Protein AF-A7EI93-F1 (afdb_monomer_lite)

Organism: Sclerotinia sclerotiorum (strain ATCC 18683 / 1980 / Ss-1) (NCBI:txid665079)

Sequence (348 aa):
MGSSARKKKEKKKDFQKTKLRVGKTKAKADNFTDTSFKSKSIVVNQQSLTTSAPSNVVQFTHYLSLASSSKSDTQRKDALSFLTTQLSSQPVNEAIPLPTAVILPKLLPLILDGNASVRSQLLKFLRLLPPADIGDRVESALLYTRAGMTHLATEIRVDALAVLEWLLQVAGDDVVSCPGGWVKTLKSFMSMIGWTTSSATSKWSSASRVSFGISRASFEKSGKTLPRQLLVLSQFLKAGLVEPDTAAQPTTSDNHFPLFDVERHMIPSRANAYAHLNLFGSSRDEEGEMYIDREDRQRVFHKRFQADVVTGVEHAKREAGEAGRAAAVLTKVLRDGMNDYSGVDDTQ

Secondary structure (DSSP, 8-state):
--HHHHHHHHHTTTT-PPP--TTSPPPPPTT---------PPPPPPP---SSPPPHHHHHHHHHHHHHH-S-HHHHHHHHHHHHHHHHHS-TTSPPSS-HHHHHHHHGGGGG-S-HHHHHHHHHHHTTS-HHHHHTTHHHHHHHHHHHHT-SSHHHHHHHHHHHHHHHHHHHHHHHHSTTTTHHHHHHHHHHHT-----S-----S-GGGTT---HHHHHHHHHHHHHHHHHHHHHHHHHHS--TT-PPPP-----TTGGGHHHHSPPSSTTTTGGG-TTSPPPPTTTS---SHHHHHHHHHHHTHHHHHHHHHHHHHT-HHHHHHHHHHHHHHHHHHSS--------

Foldseek 3Di:
DPPVVVVVVVVVVVDDDDPDDPPDDDDDPPPDDDPDDDDDDDDDDDDPDDPDDDDPLVLLVVLLCQLQPPPDPVSVLVSLVVLLCVLVPDDPPDDRSDQPVVRCVRLLLCLQPPDLSNLVSSLSNVVSDQLQSCLLVLVVNVVSLLCQCLDLDPSSNLSSLVSLLVCLVSHLLSQCQAFLSQQSVLVSLCNNLVLDDDDDDDPDDPPSSPPRVCDPVNVVVSLVCLLVSLLSVLSNLLSQQADPPPPPPPPPPPDDPPRNPVVVVDDDPRPCPCVQVVPPHDDGDPSRHGDNDSLSSLQCCVVPPVVSLVVSLVVQLVVDDSSVVSSVSSVVSCCNRCVPDDHDPPPD

InterPro domains:
  IPR016024 Armadillo-type fold [SSF48371] (59-191)
  IPR024679 Pre-rRNA-processing protein Ipi1, N-terminal [PF12333] (134-237)

Radius of gyration: 33.71 Å; chains: 1; bounding box: 68×84×123 Å

Structure (mmCIF, N/CA/C/O backbone):
data_AF-A7EI93-F1
#
_entry.id   AF-A7EI93-F1
#
loop_
_atom_site.group_PDB
_atom_site.id
_atom_site.type_symbol
_atom_site.label_atom_id
_atom_site.label_alt_id
_atom_site.label_comp_id
_atom_site.label_asym_id
_atom_site.label_entity_id
_atom_site.label_seq_id
_atom_site.pdbx_PDB_ins_code
_atom_site.Cartn_x
_atom_site.Cartn_y
_atom_site.Cartn_z
_atom_site.occupancy
_atom_site.B_iso_or_equiv
_atom_site.auth_seq_id
_atom_site.auth_comp_id
_atom_site.auth_asym_id
_atom_site.auth_atom_id
_atom_site.pdbx_PDB_model_num
ATOM 1 N N . MET A 1 1 ? -9.232 54.450 85.065 1.00 45.25 1 MET A N 1
ATOM 2 C CA . MET A 1 1 ? -10.056 55.374 84.247 1.00 45.25 1 MET A CA 1
ATOM 3 C C . MET A 1 1 ? -9.709 55.180 82.765 1.00 45.25 1 MET A C 1
ATOM 5 O O . MET A 1 1 ? -8.667 55.658 82.351 1.00 45.25 1 MET A O 1
ATOM 9 N N . GLY A 1 2 ? -10.481 54.418 81.968 1.00 54.31 2 GLY A N 1
ATOM 10 C CA . GLY A 1 2 ? -10.116 54.201 80.547 1.00 54.31 2 GLY A CA 1
ATOM 11 C C . GLY A 1 2 ? -10.933 53.197 79.712 1.00 54.31 2 GLY A C 1
ATOM 12 O O . GLY A 1 2 ? -10.762 53.152 78.494 1.00 54.31 2 GLY A O 1
ATOM 13 N N . SER A 1 3 ? -11.847 52.413 80.298 1.00 60.59 3 SER A N 1
ATOM 14 C CA . SER A 1 3 ? -12.639 51.430 79.530 1.00 60.59 3 SER A CA 1
ATOM 15 C C . SER A 1 3 ? -13.783 52.057 78.713 1.00 60.59 3 SER A C 1
ATOM 17 O O . SER A 1 3 ? -14.152 51.531 77.662 1.00 60.59 3 SER A O 1
ATOM 19 N N . SER A 1 4 ? -14.294 53.227 79.115 1.00 67.56 4 SER A N 1
ATOM 20 C CA . SER A 1 4 ? -15.374 53.932 78.405 1.00 67.56 4 SER A CA 1
ATOM 21 C C . SER A 1 4 ? -14.922 54.544 77.070 1.00 67.56 4 SER A C 1
ATOM 23 O O . SER A 1 4 ? -15.693 54.576 76.109 1.00 67.56 4 SER A O 1
ATOM 25 N N . ALA A 1 5 ? -13.654 54.956 76.960 1.00 66.19 5 ALA A N 1
ATOM 26 C CA . ALA A 1 5 ? -13.101 55.528 75.732 1.00 66.19 5 ALA A CA 1
ATOM 27 C C . ALA A 1 5 ? -12.886 54.473 74.627 1.00 66.19 5 ALA A C 1
ATOM 29 O O . ALA A 1 5 ? -13.113 54.770 73.452 1.00 66.19 5 ALA A O 1
ATOM 30 N N . ARG A 1 6 ? -12.518 53.228 74.983 1.00 66.75 6 ARG A N 1
ATOM 31 C CA . ARG A 1 6 ? -12.373 52.116 74.019 1.00 66.75 6 ARG A CA 1
ATOM 32 C C . ARG A 1 6 ? -13.717 51.702 73.416 1.00 66.75 6 ARG A C 1
ATOM 34 O O . ARG A 1 6 ? -13.839 51.715 72.194 1.00 66.75 6 ARG A O 1
ATOM 41 N N . LYS A 1 7 ? -14.749 51.484 74.245 1.00 67.50 7 LYS A N 1
ATOM 42 C CA . LYS A 1 7 ? -16.110 51.153 73.769 1.00 67.50 7 LYS A CA 1
ATOM 43 C C . LYS A 1 7 ? -16.700 52.247 72.866 1.00 67.50 7 LYS A C 1
ATOM 45 O O . LYS A 1 7 ? -17.371 51.948 71.882 1.00 67.50 7 LYS A O 1
ATOM 50 N N . LYS A 1 8 ? -16.417 53.527 73.151 1.00 67.25 8 LYS A N 1
ATOM 51 C CA . LYS A 1 8 ? -16.855 54.659 72.309 1.00 67.25 8 LYS A CA 1
ATOM 52 C C . LYS A 1 8 ? -16.085 54.742 70.980 1.00 67.25 8 LYS A C 1
ATOM 54 O O . LYS A 1 8 ? -16.644 55.200 69.986 1.00 67.25 8 LYS A O 1
ATOM 59 N N . LYS A 1 9 ? -14.826 54.285 70.940 1.00 66.44 9 LYS A N 1
ATOM 60 C CA . LYS A 1 9 ? -13.998 54.219 69.721 1.00 66.44 9 LYS A CA 1
ATOM 61 C C . LYS A 1 9 ? -14.364 53.026 68.829 1.00 66.44 9 LYS A C 1
ATOM 63 O O . LYS A 1 9 ? -14.300 53.172 67.615 1.00 66.44 9 LYS A O 1
ATOM 68 N N . GLU A 1 10 ? -14.796 51.904 69.404 1.00 64.50 10 GLU A N 1
ATOM 69 C CA . GLU A 1 10 ? -15.341 50.757 68.655 1.00 64.50 10 GLU A CA 1
ATOM 70 C C . GLU A 1 10 ? -16.700 51.075 68.028 1.00 64.50 10 GLU A C 1
ATOM 72 O O . GLU A 1 10 ? -16.846 50.916 66.821 1.00 64.50 10 GLU A O 1
ATOM 77 N N . LYS A 1 11 ? -17.639 51.673 68.778 1.00 63.19 11 LYS A N 1
ATOM 78 C CA . LYS A 1 11 ? -18.921 52.139 68.207 1.00 63.19 11 LYS A CA 1
ATOM 79 C C . LYS A 1 11 ? -18.750 53.185 67.095 1.00 63.19 11 LYS A C 1
ATOM 81 O O . LYS A 1 11 ? -19.586 53.286 66.208 1.00 63.19 11 LYS A O 1
ATOM 86 N N . LYS A 1 12 ? -17.657 53.962 67.110 1.00 63.97 12 LYS A N 1
ATOM 87 C CA . LYS A 1 12 ? -17.316 54.915 66.035 1.00 63.97 12 LYS A CA 1
ATOM 88 C C . LYS A 1 12 ? -16.803 54.252 64.750 1.00 63.97 12 LYS A C 1
ATOM 90 O O . LYS A 1 12 ? -16.744 54.932 63.729 1.00 63.97 12 LYS A O 1
ATOM 95 N N . LYS A 1 13 ? -16.384 52.984 64.792 1.00 66.44 13 LYS A N 1
ATOM 96 C CA . LYS A 1 13 ? -15.930 52.244 63.603 1.00 66.44 13 LYS A CA 1
ATOM 97 C C . LYS A 1 13 ? -17.074 51.558 62.859 1.00 66.44 13 LYS A C 1
ATOM 99 O O . LYS A 1 13 ? -16.930 51.323 61.668 1.00 66.44 13 LYS A O 1
ATOM 104 N N . ASP A 1 14 ? -18.189 51.315 63.541 1.00 66.38 14 ASP A N 1
ATOM 105 C CA . ASP A 1 14 ? -19.341 50.565 63.024 1.00 66.38 14 ASP A CA 1
ATOM 106 C C . ASP A 1 14 ? -20.058 51.276 61.856 1.00 66.38 14 ASP A C 1
ATOM 108 O O . ASP A 1 14 ? -20.653 50.638 61.000 1.00 66.38 14 ASP A O 1
ATOM 112 N N . PHE A 1 15 ? -19.931 52.609 61.760 1.00 64.69 15 PHE A N 1
ATOM 113 C CA . PHE A 1 15 ? -20.529 53.424 60.690 1.00 64.69 15 PHE A CA 1
ATOM 114 C C . PHE A 1 15 ? -19.534 54.426 60.082 1.00 64.69 15 PHE A C 1
ATOM 116 O O . PHE A 1 15 ? -19.788 55.634 60.010 1.00 64.69 15 PHE A O 1
ATOM 123 N N . GLN A 1 16 ? -18.363 53.949 59.651 1.00 72.06 16 GLN A N 1
ATOM 124 C CA . GLN A 1 16 ? -17.425 54.787 58.897 1.00 72.06 16 GLN A CA 1
ATOM 125 C C . GLN A 1 16 ? -17.849 54.923 57.433 1.00 72.06 16 GLN A C 1
ATOM 127 O O . GLN A 1 16 ? -17.461 54.130 56.579 1.00 72.06 16 GLN A O 1
ATOM 132 N N . LYS A 1 17 ? -18.574 56.004 57.122 1.00 68.38 17 LYS A N 1
ATOM 133 C CA . LYS A 1 17 ? -18.766 56.442 55.733 1.00 68.38 17 LYS A CA 1
ATOM 134 C C . LYS A 1 17 ? -17.399 56.661 55.088 1.00 68.38 17 LYS A C 1
ATOM 136 O O . LYS A 1 17 ? -16.596 57.468 55.567 1.00 68.38 17 LYS A O 1
ATOM 141 N N . THR A 1 18 ? -17.123 55.941 54.005 1.00 68.69 18 THR A N 1
ATOM 142 C CA . THR A 1 18 ? -15.885 56.115 53.243 1.00 68.69 18 THR A CA 1
ATOM 143 C C . THR A 1 18 ? -15.815 57.562 52.749 1.00 68.69 18 THR A C 1
ATOM 145 O O . THR A 1 18 ? -16.806 58.090 52.244 1.00 68.69 18 THR A O 1
ATOM 148 N N . LYS A 1 19 ? -14.664 58.235 52.917 1.00 68.50 19 LYS A N 1
ATOM 149 C CA . LYS A 1 19 ? -14.488 59.625 52.458 1.00 68.50 19 LYS A CA 1
ATOM 150 C C . LYS A 1 19 ? -14.900 59.739 50.988 1.00 68.50 19 LYS A C 1
ATOM 152 O O . LYS A 1 19 ? -14.461 58.928 50.173 1.00 68.50 19 LYS A O 1
ATOM 157 N N . LEU A 1 20 ? -15.705 60.754 50.667 1.00 64.94 20 LEU A N 1
ATOM 158 C CA . LEU A 1 20 ? -16.118 61.067 49.302 1.00 64.94 20 LEU A CA 1
ATOM 159 C C . LEU A 1 20 ? -14.866 61.226 48.427 1.00 64.94 20 LEU A C 1
ATOM 161 O O . LEU A 1 20 ? -14.089 62.162 48.601 1.00 64.94 20 LEU A O 1
ATOM 165 N N . ARG A 1 21 ? -14.647 60.281 47.511 1.00 71.56 21 ARG A N 1
ATOM 166 C CA . ARG A 1 21 ? -13.586 60.358 46.505 1.00 71.56 21 ARG A CA 1
ATOM 167 C C . ARG A 1 21 ? -14.200 60.934 45.235 1.00 71.56 21 ARG A C 1
ATOM 169 O O . ARG A 1 21 ? -14.856 60.209 44.492 1.00 71.56 21 ARG A O 1
ATOM 176 N N . VAL A 1 22 ? -14.022 62.236 45.027 1.00 70.56 22 VAL A N 1
ATOM 177 C CA . VAL A 1 22 ? -14.479 62.931 43.815 1.00 70.56 22 VAL A CA 1
ATOM 178 C C . VAL A 1 22 ? -13.828 62.270 42.589 1.00 70.56 22 VAL A C 1
ATOM 180 O O . VAL A 1 22 ? -12.634 61.981 42.610 1.00 70.56 22 VAL A O 1
ATOM 183 N N . GLY A 1 23 ? -14.625 61.960 41.562 1.00 77.00 23 GLY A N 1
ATOM 184 C CA . GLY A 1 23 ? -14.176 61.310 40.320 1.00 77.00 23 GLY A CA 1
ATOM 185 C C . GLY A 1 23 ? -14.308 59.779 40.261 1.00 77.00 23 GLY A C 1
ATOM 186 O O . GLY A 1 23 ? -14.048 59.201 39.211 1.00 77.00 23 GLY A O 1
ATOM 187 N N . LYS A 1 24 ? -14.728 59.097 41.337 1.00 77.56 24 LYS A N 1
ATOM 188 C CA . LYS A 1 24 ? -15.046 57.652 41.308 1.00 77.56 24 LYS A CA 1
ATOM 189 C C . LYS A 1 24 ? -16.557 57.425 41.298 1.00 77.56 24 LYS A C 1
ATOM 191 O O . LYS A 1 24 ? -17.307 58.235 41.839 1.00 77.56 24 LYS A O 1
ATOM 196 N N . THR A 1 25 ? -17.001 56.314 40.704 1.00 78.81 25 THR A N 1
ATOM 197 C CA . THR A 1 25 ? -18.415 55.910 40.714 1.00 78.81 25 THR A CA 1
ATOM 198 C C . THR A 1 25 ? -18.946 55.897 42.143 1.00 78.81 25 THR A C 1
ATOM 200 O O . THR A 1 25 ? -18.296 55.355 43.042 1.00 78.81 25 THR A O 1
ATOM 203 N N . LYS A 1 26 ? -20.123 56.500 42.345 1.00 78.50 26 LYS A N 1
ATOM 204 C CA . LYS A 1 26 ? -20.809 56.541 43.640 1.00 78.50 26 LYS A CA 1
ATOM 205 C C . LYS A 1 26 ? -20.878 55.123 44.214 1.00 78.50 26 LYS A C 1
ATOM 207 O O . LYS A 1 26 ? -21.331 54.208 43.529 1.00 78.50 26 LYS A O 1
ATOM 212 N N . ALA A 1 27 ? -20.390 54.944 45.441 1.00 78.88 27 ALA A N 1
ATOM 213 C CA . ALA A 1 27 ? -20.432 53.647 46.103 1.00 78.88 27 ALA A CA 1
ATOM 214 C C . ALA A 1 27 ? -21.885 53.156 46.194 1.00 78.88 27 ALA A C 1
ATOM 216 O O . ALA A 1 27 ? -22.802 53.953 46.429 1.00 78.88 27 ALA A O 1
ATOM 217 N N . LYS A 1 28 ? -22.079 51.850 45.986 1.00 82.81 28 LYS A N 1
ATOM 218 C CA . LYS A 1 28 ? -23.354 51.175 46.253 1.00 82.81 28 LYS A CA 1
ATOM 219 C C . LYS A 1 28 ? -23.739 51.440 47.717 1.00 82.81 28 LYS A C 1
ATOM 221 O O . LYS A 1 28 ? -22.857 51.549 48.566 1.00 82.81 28 LYS A O 1
ATOM 226 N N . ALA A 1 29 ? -25.030 51.621 47.988 1.00 83.81 29 ALA A N 1
ATOM 227 C CA . ALA A 1 29 ? -25.509 51.880 49.345 1.00 83.81 29 ALA A CA 1
ATOM 228 C C . ALA A 1 29 ? -25.130 50.722 50.288 1.00 83.81 29 ALA A C 1
ATOM 230 O O . ALA A 1 29 ? -25.018 49.586 49.835 1.00 83.81 29 ALA A O 1
ATOM 231 N N . ASP A 1 30 ? -24.963 50.993 51.585 1.00 78.69 30 ASP A N 1
ATOM 232 C CA . ASP A 1 30 ? -24.521 49.981 52.566 1.00 78.69 30 ASP A CA 1
ATOM 233 C C . ASP A 1 30 ? -25.492 48.784 52.678 1.00 78.69 30 ASP A C 1
ATOM 235 O O . ASP A 1 30 ? -25.112 47.704 53.116 1.00 78.69 30 ASP A O 1
ATOM 239 N N . ASN A 1 31 ? -26.742 48.958 52.241 1.00 85.75 31 ASN A N 1
ATOM 240 C CA . ASN A 1 31 ? -27.783 47.932 52.165 1.00 85.75 31 ASN A CA 1
ATOM 241 C C . ASN A 1 31 ? -27.965 47.332 50.755 1.00 85.75 31 ASN A C 1
ATOM 243 O O . ASN A 1 31 ? -28.973 46.676 50.496 1.00 85.75 31 ASN A O 1
ATOM 247 N N . PHE A 1 32 ? -27.045 47.580 49.821 1.00 87.56 32 PHE A N 1
ATOM 248 C CA . PHE A 1 32 ? -27.143 47.057 48.462 1.00 87.56 32 PHE A CA 1
ATOM 249 C C . PHE A 1 32 ? -26.825 45.558 48.429 1.00 87.56 32 PHE A C 1
ATOM 251 O O . PHE A 1 32 ? -25.685 45.143 48.638 1.00 87.56 32 PHE A O 1
ATOM 258 N N . THR A 1 33 ? -27.826 44.745 48.103 1.00 89.25 33 THR A N 1
ATOM 259 C CA . THR A 1 33 ? -27.647 43.322 47.805 1.00 89.25 33 THR A CA 1
ATOM 260 C C . THR A 1 33 ? -27.248 43.152 46.342 1.00 89.25 33 THR A C 1
ATOM 262 O O . THR A 1 33 ? -28.011 43.495 45.441 1.00 89.25 33 THR A O 1
ATOM 265 N N . ASP A 1 34 ? -26.052 42.620 46.093 1.00 87.50 34 ASP A N 1
ATOM 266 C CA . ASP A 1 34 ? -25.616 42.284 44.740 1.00 87.50 34 ASP A CA 1
ATOM 267 C C . ASP A 1 34 ? -26.267 40.970 44.286 1.00 87.50 34 ASP A C 1
ATOM 269 O O . ASP A 1 34 ? -25.966 39.904 44.816 1.00 87.50 34 ASP A O 1
ATOM 273 N N . THR A 1 35 ? -27.183 41.055 43.320 1.00 91.88 35 THR A N 1
ATOM 274 C CA . THR A 1 35 ? -27.886 39.902 42.736 1.00 91.88 35 THR A CA 1
ATOM 275 C C . THR A 1 35 ? -27.127 39.261 41.574 1.00 91.88 35 THR A C 1
ATOM 277 O O . THR A 1 35 ? -27.649 38.358 40.919 1.00 91.88 35 THR A O 1
ATOM 280 N N . SER A 1 36 ? -25.894 39.697 41.296 1.00 89.38 36 SER A N 1
ATOM 281 C CA . SER A 1 36 ? -25.062 39.034 40.299 1.00 89.38 36 SER A CA 1
ATOM 282 C C . SER A 1 36 ? -24.548 37.696 40.837 1.00 89.38 36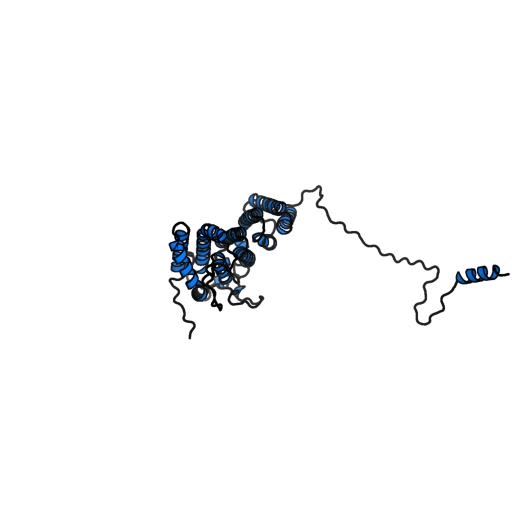 SER A C 1
ATOM 284 O O . SER A 1 36 ? -23.731 37.621 41.752 1.00 89.38 36 SER A O 1
ATOM 286 N N . PHE A 1 37 ? -25.021 36.609 40.234 1.00 93.56 37 PHE A N 1
ATOM 287 C CA . PHE A 1 37 ? -24.469 35.273 40.427 1.00 93.56 37 PHE A CA 1
ATOM 288 C C . PHE A 1 37 ? -23.899 34.762 39.103 1.00 93.56 37 PHE A C 1
ATOM 290 O O . PHE A 1 37 ? -24.334 35.152 38.019 1.00 93.56 37 PHE A O 1
ATOM 297 N N . LYS A 1 38 ? -22.896 33.886 39.180 1.00 89.62 38 LYS A N 1
ATOM 298 C CA . LYS A 1 38 ? -22.343 33.185 38.018 1.00 89.62 38 LYS A CA 1
ATOM 299 C C . LYS A 1 38 ? -22.655 31.706 38.173 1.00 89.62 38 LYS A C 1
ATOM 301 O O . LYS A 1 38 ? -22.230 31.098 39.149 1.00 89.62 38 LYS A O 1
ATOM 306 N N . SER A 1 39 ? -23.371 31.142 37.209 1.00 91.25 39 SER A N 1
ATOM 307 C CA . SER A 1 39 ? -23.626 29.704 37.120 1.00 91.25 39 SER A CA 1
ATOM 308 C C . SER A 1 39 ? -22.919 29.138 35.888 1.00 91.25 39 SER A C 1
ATOM 310 O O . SER A 1 39 ? -22.902 29.779 34.837 1.00 91.25 39 SER A O 1
ATOM 312 N N . LYS A 1 40 ? -22.298 27.962 36.023 1.00 90.81 40 LYS A N 1
ATOM 313 C CA . LYS A 1 40 ? -21.679 27.208 34.924 1.00 90.81 40 LYS A CA 1
ATOM 314 C C . LYS A 1 40 ? -22.262 25.798 34.912 1.00 90.81 40 LYS A C 1
ATOM 316 O O . LYS A 1 40 ? -22.401 25.191 35.969 1.00 90.81 40 LYS A O 1
ATOM 321 N N . SER A 1 41 ? -22.576 25.291 33.723 1.00 91.88 41 SER A N 1
ATOM 322 C CA . SER A 1 41 ? -23.052 23.917 33.545 1.00 91.88 41 SER A CA 1
ATOM 323 C C . SER A 1 41 ? -21.898 22.919 33.668 1.00 91.88 41 SER A C 1
ATOM 325 O O . SER A 1 41 ? -20.798 23.182 33.177 1.00 91.88 41 SER A O 1
ATOM 327 N N . ILE A 1 42 ? -22.152 21.776 34.307 1.00 90.38 42 ILE A N 1
ATOM 328 C CA . ILE A 1 42 ? -21.231 20.637 34.336 1.00 90.38 42 ILE A CA 1
ATOM 329 C C . ILE A 1 42 ? -21.576 19.750 33.142 1.00 90.38 42 ILE A C 1
ATOM 331 O O . ILE A 1 42 ? -22.667 19.188 33.078 1.00 90.38 42 ILE A O 1
ATOM 335 N N . VAL A 1 43 ? -20.644 19.610 32.203 1.00 89.88 43 VAL A N 1
ATOM 336 C CA . VAL A 1 43 ? -20.767 18.643 31.108 1.00 89.88 43 VAL A CA 1
ATOM 337 C C . VAL A 1 43 ? -20.042 17.370 31.528 1.00 89.88 43 VAL A C 1
ATOM 339 O O . VAL A 1 43 ? -18.839 17.395 31.779 1.00 89.88 43 VAL A O 1
ATOM 342 N N . VAL A 1 44 ? -20.784 16.270 31.636 1.00 87.50 44 VAL A N 1
ATOM 343 C CA . VAL A 1 44 ? -20.241 14.939 31.943 1.00 87.50 44 VAL A CA 1
ATOM 344 C C . VAL A 1 44 ? -20.013 14.182 30.637 1.00 87.50 44 VAL A C 1
ATOM 346 O O . VAL A 1 44 ? -20.802 14.302 29.699 1.00 87.50 44 VAL A O 1
ATOM 349 N N . ASN A 1 45 ? -18.939 13.393 30.571 1.00 83.88 45 ASN A N 1
ATOM 350 C CA . ASN A 1 45 ? -18.648 12.561 29.406 1.00 83.88 45 ASN A CA 1
ATOM 351 C C . ASN A 1 45 ? -19.774 11.547 29.173 1.00 83.88 45 ASN A C 1
ATOM 353 O O . ASN A 1 45 ? -20.165 10.822 30.089 1.00 83.88 45 ASN A O 1
ATOM 357 N N . GLN A 1 46 ? -20.265 11.478 27.936 1.00 79.19 46 GLN A N 1
ATOM 358 C CA . GLN A 1 46 ? -21.265 10.492 27.545 1.00 79.19 46 GLN A CA 1
ATOM 359 C C . GLN A 1 46 ? -20.635 9.097 27.565 1.00 79.19 46 GLN A C 1
ATOM 361 O O . GLN A 1 46 ? -19.673 8.827 26.847 1.00 7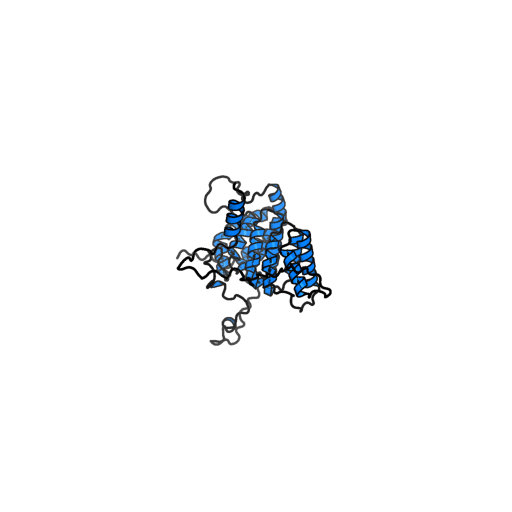9.19 46 GLN A O 1
ATOM 366 N N . GLN A 1 47 ? -21.177 8.215 28.399 1.00 78.44 47 GLN A N 1
ATOM 367 C CA . GLN A 1 47 ? -20.902 6.785 28.324 1.00 78.44 47 GLN A CA 1
ATOM 368 C C . GLN A 1 47 ? -21.919 6.167 27.364 1.00 78.44 47 GLN A C 1
ATOM 370 O O . GLN A 1 47 ? -23.103 6.497 27.424 1.00 78.44 47 GLN A O 1
ATOM 375 N N . SER A 1 48 ? -21.467 5.284 26.476 1.00 72.00 48 SER A N 1
ATOM 376 C CA . SER A 1 48 ? -22.290 4.570 25.490 1.00 72.00 48 SER A CA 1
ATOM 377 C C . SER A 1 48 ? -23.142 3.470 26.140 1.00 72.00 48 SER A C 1
ATOM 379 O O . SER A 1 48 ? -23.079 2.301 25.770 1.00 72.00 48 SER A O 1
ATOM 381 N N . LEU A 1 49 ? -23.930 3.851 27.145 1.00 76.44 49 LEU A N 1
ATOM 382 C CA . LEU A 1 49 ? -24.871 3.000 27.859 1.00 76.44 49 LEU A CA 1
ATOM 383 C C . LEU A 1 49 ? -26.284 3.389 27.415 1.00 76.44 49 LEU A C 1
ATOM 385 O O . LEU A 1 49 ? -26.929 4.239 28.025 1.00 76.44 49 LEU A O 1
ATOM 389 N N . THR A 1 50 ? -26.748 2.800 26.314 1.00 76.25 50 THR A N 1
ATOM 390 C CA . THR A 1 50 ? -28.117 2.973 25.807 1.00 76.25 50 THR A CA 1
ATOM 391 C C . THR A 1 50 ? -28.839 1.632 25.781 1.00 76.25 50 THR A C 1
ATOM 393 O O . THR A 1 50 ? -28.232 0.599 25.511 1.00 76.25 50 THR A O 1
ATOM 396 N N . THR A 1 51 ? -30.145 1.634 26.056 1.00 77.69 51 THR A N 1
ATOM 397 C CA . THR A 1 51 ? -30.993 0.436 25.910 1.00 77.69 51 THR A CA 1
ATOM 398 C C . THR A 1 51 ? -31.283 0.109 24.445 1.00 77.69 51 THR A C 1
ATOM 400 O O . THR A 1 51 ? -31.569 -1.038 24.114 1.00 77.69 51 THR A O 1
ATOM 403 N N . SER A 1 52 ? -31.195 1.103 23.558 1.00 79.75 52 SER A N 1
ATOM 404 C CA . SER A 1 52 ? -31.261 0.922 22.113 1.00 79.75 52 SER A CA 1
ATOM 405 C C . SER A 1 52 ? -29.907 0.487 21.554 1.00 79.75 52 SER A C 1
ATOM 407 O O . SER A 1 52 ? -28.861 1.030 21.924 1.00 79.75 52 SER A O 1
ATOM 409 N N . ALA A 1 53 ? -29.936 -0.483 20.636 1.00 80.38 53 ALA A N 1
ATOM 410 C CA . ALA A 1 53 ? -28.743 -0.921 19.927 1.00 80.38 53 ALA A CA 1
ATOM 411 C C . ALA A 1 53 ? -28.179 0.238 19.077 1.00 80.38 53 ALA A C 1
ATOM 413 O O . ALA A 1 53 ? -28.942 0.890 18.355 1.00 80.38 53 ALA A O 1
ATOM 414 N N . PRO A 1 54 ? -26.864 0.515 19.140 1.00 83.81 54 PRO A N 1
ATOM 415 C CA . PRO A 1 54 ? -26.254 1.548 18.314 1.00 83.81 54 PRO A CA 1
ATOM 416 C C . PRO A 1 54 ? -26.350 1.173 16.833 1.00 83.81 54 PRO A C 1
ATOM 418 O O . PRO A 1 54 ? -26.216 0.000 16.480 1.00 83.81 54 PRO A O 1
ATOM 421 N N . SER A 1 55 ? -26.553 2.165 15.963 1.00 87.44 55 SER A N 1
ATOM 422 C CA . SER A 1 55 ? -26.611 1.933 14.516 1.00 87.44 55 SER A CA 1
ATOM 423 C C . SER A 1 55 ? -25.287 1.376 13.983 1.00 87.44 55 SER A C 1
ATOM 425 O O . SER A 1 55 ? -24.222 1.646 14.547 1.00 87.44 55 SER A O 1
ATOM 427 N N . ASN A 1 56 ? -25.337 0.649 12.862 1.00 87.19 56 ASN A N 1
ATOM 428 C CA . ASN A 1 56 ? -24.144 0.068 12.232 1.00 87.19 56 ASN A CA 1
ATOM 429 C C . ASN A 1 56 ? -23.058 1.124 11.974 1.00 87.19 56 ASN A C 1
ATOM 431 O O . ASN A 1 56 ? -21.891 0.888 12.268 1.00 87.19 56 ASN A O 1
ATOM 435 N N . VAL A 1 57 ? -23.438 2.323 11.520 1.00 90.06 57 VAL A N 1
ATOM 436 C CA . VAL A 1 57 ? -22.503 3.438 11.281 1.00 90.06 57 VAL A CA 1
ATOM 437 C C . VAL A 1 57 ? -21.833 3.909 12.576 1.00 90.06 57 VAL A C 1
ATOM 439 O O . VAL A 1 57 ? -20.623 4.147 12.598 1.00 90.06 57 VAL A O 1
ATOM 442 N N . VAL A 1 58 ? -22.586 4.019 13.677 1.00 90.69 58 VAL A N 1
ATOM 443 C CA . VAL A 1 58 ? -22.037 4.425 14.983 1.00 90.69 58 VAL A CA 1
ATOM 444 C C . VAL A 1 58 ? -21.090 3.355 15.523 1.00 90.69 58 VAL A C 1
ATOM 446 O O . VAL A 1 58 ? -19.991 3.685 15.971 1.00 90.69 58 VAL A O 1
ATOM 449 N N . GLN A 1 59 ? -21.465 2.076 15.421 1.00 92.06 59 GLN A N 1
ATOM 450 C CA . GLN A 1 59 ? -20.595 0.965 15.813 1.00 92.06 59 GLN A CA 1
ATOM 451 C C . GLN A 1 59 ? -19.311 0.942 14.978 1.00 92.06 59 GLN A C 1
ATOM 453 O O . GLN A 1 59 ? -18.214 0.889 15.533 1.00 92.06 59 GLN A O 1
ATOM 458 N N . PHE A 1 60 ? -19.430 1.054 13.654 1.00 94.62 60 PHE A N 1
ATOM 459 C CA . PHE A 1 60 ? -18.289 1.071 12.744 1.00 94.62 60 PHE A CA 1
ATOM 460 C C . PHE A 1 60 ? -17.346 2.240 13.057 1.00 94.62 60 PHE A C 1
ATOM 462 O O . PHE A 1 60 ? -16.137 2.053 13.171 1.00 94.62 60 PHE A O 1
ATOM 469 N N . THR A 1 61 ? -17.893 3.435 13.297 1.00 95.31 61 THR A N 1
ATOM 470 C CA . THR A 1 61 ? -17.112 4.623 13.680 1.00 95.31 61 THR A CA 1
ATOM 471 C C . THR A 1 61 ? -16.373 4.420 15.004 1.00 95.31 61 THR A C 1
ATOM 473 O O . THR A 1 61 ? -15.200 4.783 15.124 1.00 95.31 61 THR A O 1
ATOM 476 N N . HIS A 1 62 ? -17.032 3.814 15.994 1.00 94.75 62 HIS A N 1
ATOM 477 C CA . HIS A 1 62 ? -16.428 3.501 17.286 1.00 94.75 62 HIS A CA 1
ATOM 478 C C . HIS A 1 62 ? -15.261 2.511 17.145 1.00 94.75 62 HIS A C 1
ATOM 480 O O . HIS A 1 62 ? -14.162 2.782 17.632 1.00 94.75 62 HIS A O 1
ATOM 486 N N . TYR A 1 63 ? -15.454 1.404 16.425 1.00 96.62 63 TYR A N 1
ATOM 487 C CA . TYR A 1 63 ? -14.391 0.418 16.214 1.00 96.62 63 TYR A CA 1
ATOM 488 C C . TYR A 1 63 ? -13.260 0.938 15.320 1.00 96.62 63 TYR A C 1
ATOM 490 O O . TYR A 1 63 ? -12.101 0.626 15.577 1.00 96.62 63 TYR A O 1
ATOM 498 N N . LEU A 1 64 ? -13.544 1.809 14.347 1.00 97.44 64 LEU A N 1
ATOM 499 C CA . LEU A 1 64 ? -12.514 2.524 13.584 1.00 97.44 64 LEU A CA 1
ATOM 500 C C . LEU A 1 64 ? -11.642 3.405 14.495 1.00 97.44 64 LEU A C 1
ATOM 502 O O . LEU A 1 64 ? -10.420 3.475 14.331 1.00 97.44 64 LEU A O 1
ATOM 506 N N . SER A 1 65 ? -12.256 4.056 15.486 1.00 97.00 65 SER A N 1
ATOM 507 C CA . SER A 1 65 ? -11.527 4.813 16.507 1.00 97.00 65 SER A CA 1
ATOM 508 C C . SER A 1 65 ? -10.656 3.898 17.370 1.00 97.00 65 SER A C 1
ATOM 510 O O . SER A 1 65 ? -9.471 4.175 17.552 1.00 97.00 65 SER A O 1
ATOM 512 N N . LEU A 1 66 ? -11.196 2.770 17.847 1.00 97.25 66 LEU A N 1
ATOM 513 C CA . LEU A 1 66 ? -10.431 1.801 18.641 1.00 97.25 66 LEU A CA 1
ATOM 514 C C . LEU A 1 66 ? -9.246 1.217 17.866 1.00 97.25 66 LEU A C 1
ATOM 516 O O . LEU A 1 66 ? -8.147 1.143 18.414 1.00 97.25 66 LEU A O 1
ATOM 520 N N . ALA A 1 67 ? -9.449 0.860 16.597 1.00 98.06 67 ALA A N 1
ATOM 521 C CA . ALA A 1 67 ? -8.402 0.332 15.729 1.00 98.06 67 ALA A CA 1
ATOM 522 C C . ALA A 1 67 ? -7.234 1.315 15.563 1.00 98.06 67 ALA A C 1
ATOM 524 O O . ALA A 1 67 ? -6.082 0.902 15.613 1.00 98.06 67 ALA A O 1
ATOM 525 N N . SER A 1 68 ? -7.523 2.610 15.404 1.00 97.06 68 SER A N 1
ATOM 526 C CA . SER A 1 68 ? -6.505 3.632 15.117 1.00 97.06 68 SER A CA 1
ATOM 527 C C . SER A 1 68 ? -5.863 4.269 16.352 1.00 97.06 68 SER A C 1
ATOM 529 O O . SER A 1 68 ? -4.731 4.737 16.269 1.00 97.06 68 SER A O 1
ATOM 531 N N . SER A 1 69 ? -6.557 4.308 17.493 1.00 96.19 69 SER A N 1
ATOM 532 C CA . SER A 1 69 ? -6.122 5.095 18.661 1.00 96.19 69 SER A CA 1
ATOM 533 C C . SER A 1 69 ? -5.862 4.286 19.932 1.00 96.19 69 SER A C 1
ATOM 535 O O . SER A 1 69 ? -5.274 4.819 20.879 1.00 96.19 69 SER A O 1
ATOM 537 N N . SER A 1 70 ? -6.272 3.012 19.996 1.00 96.50 70 SER A N 1
ATOM 538 C CA . SER A 1 70 ? -6.054 2.222 21.209 1.00 96.50 70 SER A CA 1
ATOM 539 C C . SER A 1 70 ? -4.572 1.917 21.439 1.00 96.50 70 SER A C 1
ATOM 541 O O . SER A 1 70 ? -3.845 1.456 20.557 1.00 96.50 70 SER A O 1
ATOM 543 N N . LYS A 1 71 ? -4.136 2.088 22.689 1.00 95.94 71 LYS A N 1
ATOM 544 C CA . LYS A 1 71 ? -2.796 1.697 23.148 1.00 95.94 71 LYS A CA 1
ATOM 545 C C . LYS A 1 71 ? -2.621 0.179 23.255 1.00 95.94 71 LYS A C 1
ATOM 547 O O . LYS A 1 71 ? -1.492 -0.292 23.272 1.00 95.94 71 LYS A O 1
ATOM 552 N N . SER A 1 72 ? -3.711 -0.585 23.350 1.00 97.44 72 SER A N 1
ATOM 553 C CA . SER A 1 72 ? -3.659 -2.043 23.471 1.00 97.44 72 SER A CA 1
ATOM 554 C C . SER A 1 72 ? -3.644 -2.696 22.093 1.00 97.44 72 SER A C 1
ATOM 556 O O . SER A 1 72 ? -4.601 -2.561 21.330 1.00 97.44 72 SER A O 1
ATOM 558 N N . ASP A 1 73 ? -2.591 -3.459 21.801 1.00 97.62 73 ASP A N 1
ATOM 559 C CA . ASP A 1 73 ? -2.474 -4.217 20.551 1.00 97.62 73 ASP A CA 1
ATOM 560 C C . ASP A 1 73 ? -3.653 -5.178 20.354 1.00 97.62 73 ASP A C 1
ATOM 562 O O . ASP A 1 73 ? -4.191 -5.295 19.254 1.00 97.62 73 ASP A O 1
ATOM 566 N N . THR A 1 74 ? -4.093 -5.829 21.437 1.00 97.56 74 THR A N 1
ATOM 567 C CA . THR A 1 74 ? -5.252 -6.729 21.432 1.00 97.56 74 THR A CA 1
ATOM 568 C C . THR A 1 74 ? -6.516 -5.984 21.022 1.00 97.56 74 THR A C 1
ATOM 570 O O . THR A 1 74 ? -7.216 -6.439 20.124 1.00 97.56 74 THR A O 1
ATOM 573 N N . GLN A 1 75 ? -6.767 -4.800 21.594 1.00 97.94 75 GLN A N 1
ATOM 574 C CA . GLN A 1 75 ? -7.928 -3.989 21.217 1.00 97.94 75 GLN A CA 1
ATOM 575 C C . GLN A 1 75 ? -7.851 -3.503 19.769 1.00 97.94 75 GLN A C 1
ATOM 577 O O . GLN A 1 75 ? -8.868 -3.541 19.081 1.00 97.94 75 GLN A O 1
ATOM 582 N N . ARG A 1 76 ? -6.673 -3.085 19.280 1.00 98.38 76 ARG A N 1
ATOM 583 C CA . ARG A 1 76 ? -6.516 -2.695 17.867 1.00 98.38 76 ARG A CA 1
ATOM 584 C C . ARG A 1 76 ? -6.819 -3.868 16.935 1.00 98.38 76 ARG A C 1
ATOM 586 O O . ARG A 1 76 ? -7.585 -3.718 15.984 1.00 98.38 76 ARG A O 1
ATOM 593 N N . LYS A 1 77 ? -6.276 -5.052 17.238 1.00 98.25 77 LYS A N 1
ATOM 594 C CA . LYS A 1 77 ? -6.494 -6.284 16.465 1.00 98.25 77 LYS A CA 1
ATOM 595 C C . LYS A 1 77 ? -7.962 -6.716 16.480 1.00 98.25 77 LYS A C 1
ATOM 597 O O . LYS A 1 77 ? -8.513 -7.016 15.425 1.00 98.25 77 LYS A O 1
ATOM 602 N N . ASP A 1 78 ? -8.598 -6.740 17.649 1.00 98.19 78 ASP A N 1
ATOM 603 C CA . ASP A 1 78 ? -10.001 -7.148 17.789 1.00 98.19 78 ASP A CA 1
ATOM 604 C C . ASP A 1 78 ? -10.939 -6.140 17.113 1.00 98.19 78 ASP A C 1
ATOM 606 O O . ASP A 1 78 ? -11.889 -6.539 16.441 1.00 98.19 78 ASP A O 1
ATOM 610 N N . ALA A 1 79 ? -10.629 -4.842 17.190 1.00 98.19 79 ALA A N 1
ATOM 611 C CA . ALA A 1 79 ? -11.370 -3.815 16.471 1.00 98.19 79 ALA A CA 1
ATOM 612 C C . ALA A 1 79 ? -11.257 -3.982 14.949 1.00 98.19 79 ALA A C 1
ATOM 614 O O . ALA A 1 79 ? -12.276 -3.982 14.262 1.00 98.19 79 ALA A O 1
ATOM 615 N N . LEU A 1 80 ? -10.051 -4.203 14.415 1.00 98.38 80 LEU A N 1
ATOM 616 C CA . LEU A 1 80 ? -9.872 -4.516 12.992 1.00 98.38 80 LEU A CA 1
ATOM 617 C C . LEU A 1 80 ? -10.591 -5.810 12.597 1.00 98.38 80 LEU A C 1
ATOM 619 O O . LEU A 1 80 ? -11.164 -5.881 11.511 1.00 98.38 80 LEU A O 1
ATOM 623 N N . SER A 1 81 ? -10.593 -6.823 13.465 1.00 97.88 81 SER A N 1
ATOM 624 C CA . SER A 1 81 ? -11.328 -8.067 13.231 1.00 97.88 81 SER A CA 1
ATOM 625 C C . SER A 1 81 ? -12.828 -7.816 13.130 1.00 97.88 81 SER A C 1
ATOM 627 O O . SER A 1 81 ? -13.450 -8.301 12.190 1.00 97.88 81 SER A O 1
ATOM 629 N N . PHE A 1 82 ? -13.399 -7.028 14.044 1.00 97.19 82 PHE A N 1
ATOM 630 C CA . PHE A 1 82 ? -14.805 -6.637 13.984 1.00 97.19 82 PHE A CA 1
ATOM 631 C C . PHE A 1 82 ? -15.123 -5.909 12.674 1.00 97.19 82 PHE A C 1
ATOM 633 O O . PHE A 1 82 ? -16.054 -6.298 11.975 1.00 97.19 82 PHE A O 1
ATOM 640 N N . LEU A 1 83 ? -14.319 -4.906 12.304 1.00 97.00 83 LEU A N 1
ATOM 641 C CA . LEU A 1 83 ? -14.504 -4.152 11.059 1.00 97.00 83 LEU A CA 1
ATOM 642 C C . LEU A 1 83 ? -14.418 -5.055 9.820 1.00 97.00 83 LEU A C 1
ATOM 644 O O . LEU A 1 83 ? -15.214 -4.912 8.898 1.00 97.00 83 LEU A O 1
ATOM 648 N N . THR A 1 84 ? -13.484 -6.011 9.820 1.00 96.69 84 THR A N 1
ATOM 649 C CA . THR A 1 84 ? -13.339 -6.998 8.740 1.00 96.69 84 THR A CA 1
ATOM 650 C C . THR A 1 84 ? -14.602 -7.847 8.619 1.00 96.69 84 THR A C 1
ATOM 652 O O . THR A 1 84 ? -15.146 -7.962 7.528 1.00 96.69 84 THR A O 1
ATOM 655 N N . THR A 1 85 ? -15.103 -8.391 9.733 1.00 95.56 85 THR A N 1
ATOM 656 C CA . THR A 1 85 ? -16.319 -9.217 9.753 1.00 95.56 85 THR A CA 1
ATOM 657 C C . THR A 1 85 ? -17.553 -8.433 9.321 1.00 95.56 85 THR A C 1
ATOM 659 O O . THR A 1 85 ? -18.395 -8.967 8.603 1.00 95.56 85 THR A O 1
ATOM 662 N N . GLN A 1 86 ? -17.674 -7.171 9.739 1.00 93.19 86 GLN A N 1
ATOM 663 C CA . GLN A 1 86 ? -18.790 -6.317 9.332 1.00 93.19 86 GLN A CA 1
ATOM 664 C C . GLN A 1 86 ? -18.810 -6.129 7.813 1.00 93.19 86 GLN A C 1
ATOM 666 O O . GLN A 1 86 ? -19.849 -6.342 7.206 1.00 93.19 86 GLN A O 1
ATOM 671 N N . LEU A 1 87 ? -17.668 -5.830 7.184 1.00 92.75 87 LEU A N 1
ATOM 672 C CA . LEU A 1 87 ? -17.624 -5.668 5.726 1.00 92.75 87 LEU A CA 1
ATOM 673 C C . LEU A 1 87 ? -17.770 -6.992 4.980 1.00 92.75 87 LEU A C 1
ATOM 675 O O . LEU A 1 87 ? -18.457 -7.047 3.969 1.00 92.75 87 LEU A O 1
ATOM 679 N N . SER A 1 88 ? -17.167 -8.077 5.470 1.00 92.69 88 SER A N 1
ATOM 680 C CA . SER A 1 88 ? -17.243 -9.36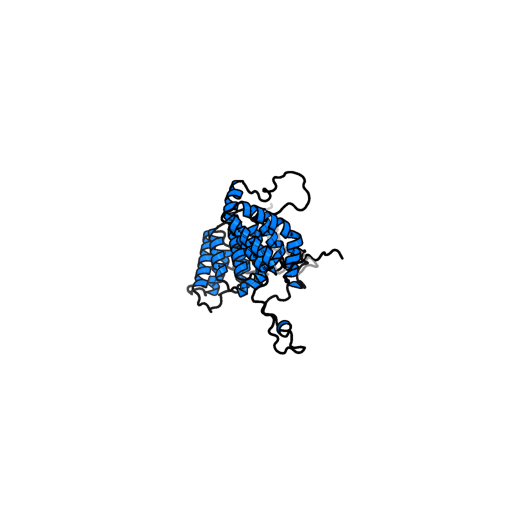6 4.775 1.00 92.69 88 SER A CA 1
ATOM 681 C C . SER A 1 88 ? -18.610 -10.043 4.887 1.00 92.69 88 SER A C 1
ATOM 683 O O . SER A 1 88 ? -18.869 -10.987 4.147 1.00 92.69 88 SER A O 1
ATOM 685 N N . SER A 1 89 ? -19.454 -9.626 5.836 1.00 90.81 89 SER A N 1
ATOM 686 C CA . SER A 1 89 ? -20.820 -10.146 5.988 1.00 90.81 89 SER A CA 1
ATOM 687 C C . SER A 1 89 ? -21.883 -9.285 5.304 1.00 90.81 89 SER A C 1
ATOM 689 O O . SER A 1 89 ? -23.029 -9.724 5.203 1.00 90.81 89 SER A O 1
ATOM 691 N N . GLN A 1 90 ? -21.525 -8.093 4.817 1.00 85.38 90 GLN A N 1
ATOM 692 C CA . GLN A 1 90 ? -22.447 -7.244 4.071 1.00 85.38 90 GLN A CA 1
ATOM 693 C C . GLN A 1 90 ? -22.739 -7.823 2.673 1.00 85.38 90 GLN A C 1
ATOM 695 O O . GLN A 1 90 ? -21.857 -8.423 2.051 1.00 85.38 90 GLN A O 1
ATOM 700 N N . PRO A 1 91 ? -23.967 -7.650 2.148 1.00 84.06 91 PRO A N 1
ATOM 701 C CA . PRO A 1 91 ? -24.270 -7.911 0.747 1.00 84.06 91 PRO A CA 1
ATOM 702 C C . PRO A 1 91 ? -23.289 -7.164 -0.161 1.00 84.06 91 PRO A C 1
ATOM 704 O O . PRO A 1 91 ? -22.984 -6.001 0.080 1.00 84.06 91 PRO A O 1
ATOM 707 N N . VAL A 1 92 ? -22.844 -7.807 -1.244 1.00 76.69 92 VAL A N 1
ATOM 708 C CA . VAL A 1 92 ? -21.785 -7.297 -2.145 1.00 76.69 92 VAL A CA 1
ATOM 709 C C . VAL A 1 92 ? -22.072 -5.889 -2.693 1.00 76.69 92 VAL A C 1
ATOM 711 O O . VAL A 1 92 ? -21.149 -5.137 -2.981 1.00 76.69 92 VAL A O 1
ATOM 714 N N . ASN A 1 93 ? -23.350 -5.527 -2.812 1.00 76.44 93 ASN A N 1
ATOM 715 C CA . ASN A 1 93 ? -23.793 -4.247 -3.362 1.00 76.44 93 ASN A CA 1
ATOM 716 C C . ASN A 1 93 ? -24.166 -3.213 -2.286 1.00 76.44 93 ASN A C 1
ATOM 718 O O . ASN A 1 93 ? -24.654 -2.135 -2.627 1.00 76.44 93 ASN A O 1
ATOM 722 N N . GLU A 1 94 ? -24.013 -3.533 -0.999 1.00 82.94 94 GLU A N 1
ATOM 723 C CA . GLU A 1 94 ? -24.278 -2.573 0.069 1.00 82.94 94 GLU A CA 1
ATOM 724 C C . GLU A 1 94 ? -23.093 -1.614 0.219 1.00 82.94 94 GLU A C 1
ATOM 726 O O . GLU A 1 94 ? -21.927 -2.010 0.189 1.00 82.94 94 GLU A O 1
ATOM 731 N N . ALA A 1 95 ? -23.395 -0.325 0.360 1.00 84.19 95 ALA A N 1
ATOM 732 C CA . ALA A 1 95 ? -22.369 0.684 0.549 1.00 84.19 95 ALA A CA 1
ATOM 733 C C . ALA A 1 95 ? -21.678 0.508 1.909 1.00 84.19 95 ALA A C 1
ATOM 735 O O . ALA A 1 95 ? -22.318 0.255 2.933 1.00 84.19 95 ALA A O 1
ATOM 736 N N . ILE A 1 96 ? -20.362 0.720 1.927 1.00 89.50 96 ILE A N 1
ATOM 737 C CA . ILE A 1 96 ? -19.571 0.705 3.159 1.00 89.50 96 ILE A CA 1
ATOM 738 C C . ILE A 1 96 ? -20.124 1.762 4.133 1.00 89.50 96 ILE A C 1
ATOM 740 O O . ILE A 1 96 ? -20.386 2.892 3.712 1.00 89.50 96 ILE A O 1
ATOM 744 N N . PRO A 1 97 ? -20.247 1.457 5.445 1.00 90.50 97 PRO A N 1
ATOM 745 C CA . PRO A 1 97 ? -20.833 2.378 6.425 1.00 90.50 97 PRO A CA 1
ATOM 746 C C . PRO A 1 97 ? -20.153 3.750 6.519 1.00 90.50 97 PRO A C 1
ATOM 748 O O . PRO A 1 97 ? -20.767 4.711 6.980 1.00 90.50 97 PRO A O 1
ATOM 751 N N . LEU A 1 98 ? -18.879 3.837 6.130 1.00 92.38 98 LEU A N 1
ATOM 752 C CA . LEU A 1 98 ? -18.111 5.073 6.047 1.00 92.38 98 LEU A CA 1
ATOM 753 C C . LEU A 1 98 ? -17.349 5.127 4.716 1.00 92.38 98 LEU A C 1
ATOM 755 O O . LEU A 1 98 ? -16.813 4.105 4.291 1.00 92.38 98 LEU A O 1
ATOM 759 N N . PRO A 1 99 ? -17.201 6.310 4.097 1.00 91.56 99 PRO A N 1
ATOM 760 C CA . PRO A 1 99 ? -16.384 6.450 2.899 1.00 91.56 99 PRO A CA 1
ATOM 761 C C . PRO A 1 99 ? -14.930 6.045 3.151 1.00 91.56 99 PRO A C 1
ATOM 763 O O . PRO A 1 99 ? -14.340 6.404 4.178 1.00 91.56 99 PRO A O 1
ATOM 766 N N . THR A 1 100 ? -14.306 5.413 2.159 1.00 92.69 100 THR A N 1
ATOM 767 C CA . THR A 1 100 ? -12.879 5.048 2.164 1.00 92.69 100 THR A CA 1
ATOM 768 C C . THR A 1 100 ? -11.972 6.249 2.484 1.00 92.69 100 THR A C 1
ATOM 770 O O . THR A 1 100 ? -10.956 6.114 3.168 1.00 92.69 100 THR A O 1
ATOM 773 N N . ALA A 1 101 ? -12.408 7.456 2.106 1.00 91.50 101 ALA A N 1
ATOM 774 C CA . ALA A 1 101 ? -11.777 8.734 2.435 1.00 91.50 101 ALA A CA 1
ATOM 775 C C . ALA A 1 101 ? -11.594 9.018 3.926 1.00 91.50 101 ALA A C 1
ATOM 777 O O . ALA A 1 101 ? -10.639 9.684 4.311 1.00 91.50 101 ALA A O 1
ATOM 778 N N . VAL A 1 102 ? -12.512 8.532 4.757 1.00 94.19 102 VAL A N 1
ATOM 779 C CA . VAL A 1 102 ? -12.477 8.719 6.211 1.00 94.19 102 VAL A CA 1
ATOM 780 C C . VAL A 1 102 ? -11.727 7.568 6.882 1.00 94.19 102 VAL A C 1
ATOM 782 O O . VAL A 1 102 ? -11.076 7.759 7.910 1.00 94.19 102 VAL A O 1
ATOM 785 N N . ILE A 1 103 ? -11.807 6.373 6.295 1.00 96.12 103 ILE A N 1
ATOM 786 C CA . ILE A 1 103 ? -11.220 5.145 6.833 1.00 96.12 103 ILE A CA 1
ATOM 787 C C . ILE A 1 103 ? -9.697 5.140 6.661 1.00 96.12 103 ILE A C 1
ATOM 789 O O . ILE A 1 103 ? -8.970 4.960 7.642 1.00 96.12 103 ILE A O 1
ATOM 793 N N . LEU A 1 104 ? -9.203 5.347 5.434 1.00 95.94 104 LEU A N 1
ATOM 794 C CA . LEU A 1 104 ? -7.784 5.167 5.113 1.00 95.94 104 LEU A CA 1
ATOM 795 C C . LEU A 1 104 ? -6.848 6.053 5.947 1.00 95.94 104 LEU A C 1
ATOM 797 O O . LEU A 1 104 ? -5.919 5.498 6.535 1.00 95.94 104 LEU A O 1
ATOM 801 N N . PRO A 1 105 ? -7.079 7.372 6.113 1.00 95.44 105 PRO A N 1
ATOM 802 C CA . PRO A 1 105 ? -6.168 8.214 6.892 1.00 95.44 105 PRO A CA 1
ATOM 803 C C . PRO A 1 105 ? -5.980 7.747 8.342 1.00 95.44 105 PRO A C 1
ATOM 805 O O . PRO A 1 105 ? -4.933 7.985 8.936 1.00 95.44 105 PRO A O 1
ATOM 808 N N . LYS A 1 106 ? -6.978 7.059 8.914 1.00 97.00 106 LYS A N 1
ATOM 809 C CA . LYS A 1 106 ? -6.907 6.520 10.278 1.00 97.00 106 LYS A CA 1
ATOM 810 C C . LYS A 1 106 ? -6.175 5.185 10.360 1.00 97.00 106 LYS A C 1
ATOM 812 O O . LYS A 1 106 ? -5.552 4.906 11.380 1.00 97.00 106 LYS A O 1
ATOM 817 N N . LEU A 1 107 ? -6.282 4.349 9.329 1.00 97.81 107 LEU A N 1
ATOM 818 C CA . LEU A 1 107 ? -5.792 2.969 9.368 1.00 97.81 107 LEU A CA 1
ATOM 819 C C . LEU A 1 107 ? -4.440 2.771 8.681 1.00 97.81 107 LEU A C 1
ATOM 821 O O . LEU A 1 107 ? -3.690 1.892 9.093 1.00 97.81 107 LEU A O 1
ATOM 825 N N . LEU A 1 108 ? -4.085 3.587 7.687 1.00 97.69 108 LEU A N 1
ATOM 826 C CA . LEU A 1 108 ? -2.794 3.491 6.996 1.00 97.69 108 LEU A CA 1
ATOM 827 C C . LEU A 1 108 ? -1.565 3.602 7.924 1.00 97.69 108 LEU A C 1
ATOM 829 O O . LEU A 1 108 ? -0.612 2.853 7.701 1.00 97.69 108 LEU A O 1
ATOM 833 N N . PRO A 1 109 ? -1.560 4.418 9.002 1.00 97.94 109 PRO A N 1
ATOM 834 C CA . PRO A 1 109 ? -0.459 4.408 9.968 1.00 97.94 109 PRO A CA 1
ATOM 835 C C . PRO A 1 109 ? -0.186 3.034 10.597 1.00 97.94 109 PRO A C 1
ATOM 837 O O . PRO A 1 109 ? 0.951 2.747 10.967 1.00 97.94 109 PRO A O 1
ATOM 840 N N . LEU A 1 110 ? -1.197 2.159 10.680 1.00 98.25 110 LEU A N 1
ATOM 841 C CA . LEU A 1 110 ? -1.067 0.818 11.258 1.00 98.25 110 LEU A CA 1
ATOM 842 C C . LEU A 1 110 ? -0.249 -0.142 10.375 1.00 98.25 110 LEU A C 1
ATOM 844 O O . LEU A 1 110 ? 0.079 -1.238 10.819 1.00 98.25 110 LEU A O 1
ATOM 848 N N . ILE A 1 111 ? 0.146 0.254 9.158 1.00 98.25 111 ILE A N 1
ATOM 849 C CA . ILE A 1 111 ? 1.165 -0.474 8.376 1.00 98.25 111 ILE A CA 1
ATOM 850 C C . ILE A 1 111 ? 2.485 -0.549 9.165 1.00 98.25 111 ILE A C 1
ATOM 852 O O . ILE A 1 111 ? 3.216 -1.533 9.068 1.00 98.25 111 ILE A O 1
ATOM 856 N N . LEU A 1 112 ? 2.762 0.468 9.987 1.00 98.00 112 LEU A N 1
ATOM 857 C CA . LEU A 1 112 ? 3.947 0.568 10.841 1.00 98.00 112 LEU A CA 1
ATOM 858 C C . LEU A 1 112 ? 3.707 0.038 12.264 1.00 98.00 112 LEU A C 1
ATOM 860 O O . LEU A 1 112 ? 4.540 0.253 13.142 1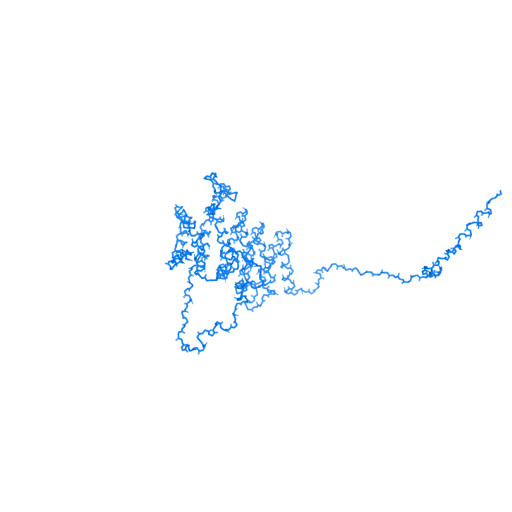.00 98.00 112 LEU A O 1
ATOM 864 N N . ASP A 1 113 ? 2.570 -0.615 12.521 1.00 98.19 113 ASP A N 1
ATOM 865 C CA . ASP A 1 113 ? 2.228 -1.103 13.858 1.00 98.19 113 ASP A CA 1
ATOM 866 C C . ASP A 1 113 ? 3.265 -2.118 14.357 1.00 98.19 113 ASP A C 1
ATOM 868 O O . ASP A 1 113 ? 3.715 -2.982 13.603 1.00 98.19 113 ASP A O 1
ATOM 872 N N . GLY A 1 114 ? 3.637 -2.049 15.637 1.00 96.50 114 GLY A N 1
ATOM 873 C CA . GLY A 1 114 ? 4.608 -2.973 16.228 1.00 96.50 114 GLY A CA 1
ATOM 874 C C . GLY A 1 114 ? 4.125 -4.428 16.248 1.00 96.50 114 GLY A C 1
ATOM 875 O O . GLY A 1 114 ? 4.935 -5.353 16.174 1.00 96.50 114 GLY A O 1
ATOM 876 N N . ASN A 1 115 ? 2.811 -4.654 16.283 1.00 97.56 115 ASN A N 1
ATOM 877 C CA . ASN A 1 115 ? 2.230 -5.981 16.411 1.00 97.56 115 ASN A CA 1
ATOM 878 C C . ASN A 1 115 ? 1.895 -6.607 15.045 1.00 97.56 115 ASN A C 1
ATOM 880 O O . ASN A 1 115 ? 1.056 -6.112 14.290 1.00 97.56 115 ASN A O 1
ATOM 884 N N . ALA A 1 116 ? 2.489 -7.768 14.750 1.00 97.62 116 ALA A N 1
ATOM 885 C CA . ALA A 1 116 ? 2.282 -8.479 13.484 1.00 97.62 116 ALA A CA 1
ATOM 886 C C . ALA A 1 116 ? 0.820 -8.897 13.237 1.00 97.62 116 ALA A C 1
ATOM 888 O O . ALA A 1 116 ? 0.364 -8.913 12.091 1.00 97.62 116 ALA A O 1
ATOM 889 N N . SER A 1 117 ? 0.060 -9.201 14.296 1.00 97.88 117 SER A N 1
ATOM 890 C CA . SER A 1 117 ? -1.355 -9.573 14.162 1.00 97.88 117 SER A CA 1
ATOM 891 C C . SER A 1 117 ? -2.212 -8.378 13.748 1.00 97.88 117 SER A C 1
ATOM 893 O O . SER A 1 117 ? -3.137 -8.544 12.956 1.00 97.88 117 SER A O 1
ATOM 895 N N . VAL A 1 118 ? -1.883 -7.175 14.235 1.00 98.50 118 VAL A N 1
ATOM 896 C CA . VAL A 1 118 ? -2.554 -5.928 13.833 1.00 98.50 118 VAL A CA 1
ATOM 897 C C . VAL A 1 118 ? -2.280 -5.650 12.357 1.00 98.50 118 VAL A C 1
ATOM 899 O O . VAL A 1 118 ? -3.230 -5.488 11.595 1.00 98.50 118 VAL A O 1
ATOM 902 N N . ARG A 1 119 ? -1.011 -5.701 11.922 1.00 98.38 119 ARG A N 1
ATOM 903 C CA . ARG A 1 119 ? -0.636 -5.504 10.507 1.00 98.38 119 ARG A CA 1
ATOM 904 C C . ARG A 1 119 ? -1.298 -6.525 9.576 1.00 98.38 119 ARG A C 1
ATOM 906 O O . ARG A 1 119 ? -1.837 -6.166 8.531 1.00 98.38 119 ARG A O 1
ATOM 913 N N . SER A 1 120 ? -1.328 -7.795 9.981 1.00 97.94 120 SER A N 1
ATOM 914 C CA . SER A 1 120 ? -1.977 -8.863 9.211 1.00 97.94 120 SER A CA 1
ATOM 915 C C . SER A 1 120 ? -3.487 -8.650 9.084 1.00 97.94 120 SER A C 1
ATOM 917 O O . SER A 1 120 ? -4.054 -8.848 8.009 1.00 97.94 120 SER A O 1
ATOM 919 N N . GLN A 1 121 ? -4.155 -8.245 10.170 1.00 98.00 121 GLN A N 1
ATOM 920 C CA . GLN A 1 121 ? -5.593 -7.981 10.150 1.00 98.00 121 GLN A CA 1
ATOM 921 C C . GLN A 1 121 ? -5.929 -6.702 9.374 1.00 98.00 121 GLN A C 1
ATOM 923 O O . GLN A 1 121 ? -6.933 -6.676 8.665 1.00 98.00 121 GLN A O 1
ATOM 928 N N . LEU A 1 122 ? -5.069 -5.682 9.440 1.00 98.50 122 LEU A N 1
ATOM 929 C CA . LEU A 1 122 ? -5.182 -4.477 8.622 1.00 98.50 122 LEU A CA 1
ATOM 930 C C . LEU A 1 122 ? -5.178 -4.830 7.135 1.00 98.50 122 LEU A C 1
ATOM 932 O O . LEU A 1 122 ? -6.075 -4.407 6.418 1.00 98.50 122 LEU A O 1
ATOM 936 N N . LEU A 1 123 ? -4.217 -5.635 6.670 1.00 98.00 123 LEU A N 1
ATOM 937 C CA . LEU A 1 123 ? -4.150 -6.010 5.256 1.00 98.00 123 LEU A CA 1
ATOM 938 C C . LEU A 1 123 ? -5.392 -6.795 4.803 1.00 98.00 123 LEU A C 1
ATOM 940 O O . LEU A 1 123 ? -5.870 -6.595 3.688 1.00 98.00 123 LEU A O 1
ATOM 944 N N . LYS A 1 124 ? -5.955 -7.656 5.663 1.00 97.81 124 LYS A N 1
ATOM 945 C CA . LYS A 1 124 ? -7.236 -8.326 5.375 1.00 97.81 124 LYS A CA 1
ATOM 946 C C . LYS A 1 124 ? -8.374 -7.323 5.223 1.00 97.81 124 LYS A C 1
ATOM 948 O O . LYS A 1 124 ? -9.142 -7.441 4.279 1.00 97.81 124 LYS A O 1
ATOM 953 N N . PHE A 1 125 ? -8.459 -6.347 6.124 1.00 97.38 125 PHE A N 1
ATOM 954 C CA . PHE A 1 125 ? -9.463 -5.292 6.051 1.00 97.38 125 PHE A CA 1
ATOM 955 C C . PHE A 1 125 ? -9.305 -4.444 4.779 1.00 97.38 125 PHE A C 1
ATOM 957 O O . PHE A 1 125 ? -10.281 -4.230 4.070 1.00 97.38 125 PHE A O 1
ATOM 964 N N . LEU A 1 126 ? -8.082 -4.011 4.449 1.00 96.81 126 LEU A N 1
ATOM 965 C CA . LEU A 1 126 ? -7.806 -3.200 3.257 1.00 96.81 126 LEU A CA 1
ATOM 966 C C . LEU A 1 126 ? -8.236 -3.904 1.963 1.00 96.81 126 LEU A C 1
ATOM 968 O O . LEU A 1 126 ? -8.774 -3.261 1.069 1.00 96.81 126 LEU A O 1
ATOM 972 N N . ARG A 1 127 ? -8.078 -5.231 1.888 1.00 95.88 127 ARG A N 1
ATOM 973 C CA . ARG A 1 127 ? -8.522 -6.047 0.745 1.00 95.88 127 ARG A CA 1
ATOM 974 C C . ARG A 1 127 ? -10.038 -6.112 0.554 1.00 95.88 127 ARG A C 1
ATOM 976 O O . ARG A 1 127 ? -10.467 -6.548 -0.507 1.00 95.88 127 ARG A O 1
ATOM 983 N N . LEU A 1 128 ? -10.830 -5.718 1.550 1.00 94.00 128 LEU A N 1
ATOM 984 C CA . LEU A 1 128 ? -12.290 -5.645 1.438 1.00 94.00 128 LEU A CA 1
ATOM 985 C C . LEU A 1 128 ? -12.777 -4.294 0.899 1.00 94.00 128 LEU A C 1
ATOM 987 O O . LEU A 1 128 ? -13.963 -4.152 0.616 1.00 94.00 128 LEU A O 1
ATOM 991 N N . LEU A 1 129 ? -11.897 -3.296 0.782 1.00 93.19 129 LEU A N 1
ATOM 992 C CA . LEU A 1 129 ? -12.270 -1.984 0.263 1.00 93.19 129 LEU A CA 1
ATOM 993 C C . LEU A 1 129 ? -12.381 -2.014 -1.278 1.00 93.19 129 LEU A C 1
ATOM 995 O O . LEU A 1 129 ? -11.595 -2.712 -1.923 1.00 93.19 129 LEU A O 1
ATOM 999 N N . PRO A 1 130 ? -13.313 -1.248 -1.883 1.00 90.38 130 PRO A N 1
ATOM 1000 C CA . PRO A 1 130 ? -13.482 -1.171 -3.328 1.00 90.38 130 PRO A CA 1
ATOM 1001 C C . PRO A 1 130 ? -12.185 -0.725 -4.017 1.00 90.38 130 PRO A C 1
ATOM 1003 O O . PRO A 1 130 ? -11.655 0.326 -3.655 1.00 90.38 130 PRO A O 1
ATOM 1006 N N . PRO A 1 131 ? -11.687 -1.457 -5.033 1.00 89.88 131 PRO A N 1
ATOM 1007 C CA . PRO A 1 131 ? -10.447 -1.107 -5.732 1.00 89.88 131 PRO A CA 1
ATOM 1008 C C . PRO A 1 131 ? -10.428 0.324 -6.285 1.00 89.88 131 PRO A C 1
ATOM 1010 O O . PRO A 1 131 ? -9.430 1.024 -6.134 1.00 89.88 131 PRO A O 1
ATOM 1013 N N . ALA A 1 132 ? -11.553 0.785 -6.845 1.00 86.19 132 ALA A N 1
ATOM 1014 C CA . ALA A 1 132 ? -11.684 2.132 -7.403 1.00 86.19 132 ALA A CA 1
ATOM 1015 C C . ALA A 1 132 ? -11.410 3.236 -6.362 1.00 86.19 132 ALA A C 1
ATOM 1017 O O . ALA A 1 132 ? -10.739 4.219 -6.661 1.00 86.19 132 ALA A O 1
ATOM 1018 N N . ASP A 1 133 ? -11.842 3.042 -5.112 1.00 89.19 133 ASP A N 1
ATOM 1019 C CA . ASP A 1 133 ? -11.642 4.019 -4.036 1.00 89.19 133 ASP A CA 1
ATOM 1020 C C . ASP A 1 133 ? -10.181 4.106 -3.560 1.00 89.19 133 ASP A C 1
ATOM 1022 O O . ASP A 1 133 ? -9.790 5.101 -2.927 1.00 89.19 133 ASP A O 1
ATOM 1026 N N . ILE A 1 134 ? -9.399 3.044 -3.799 1.00 92.81 134 ILE A N 1
ATOM 1027 C CA . ILE A 1 134 ? -7.989 2.944 -3.410 1.00 92.81 134 ILE A CA 1
ATOM 1028 C C . ILE A 1 134 ? -7.106 3.746 -4.362 1.00 92.81 134 ILE A C 1
ATOM 1030 O O . ILE A 1 134 ? -6.213 4.442 -3.873 1.00 92.81 134 ILE A O 1
ATOM 1034 N N . GLY A 1 135 ? -7.372 3.698 -5.674 1.00 89.56 135 GLY A N 1
ATOM 1035 C CA . GLY A 1 135 ? -6.603 4.429 -6.693 1.00 89.56 135 GLY A CA 1
ATOM 1036 C C . GLY A 1 135 ? -6.494 5.922 -6.376 1.00 89.56 135 GLY A C 1
ATOM 1037 O O . GLY A 1 135 ? -5.395 6.463 -6.257 1.00 89.56 135 GLY A O 1
ATOM 1038 N N . ASP A 1 136 ? -7.620 6.551 -6.027 1.00 86.19 136 ASP A N 1
ATOM 1039 C CA . ASP A 1 136 ? -7.687 7.967 -5.633 1.00 86.19 136 ASP A CA 1
ATOM 1040 C C . ASP A 1 136 ? -6.844 8.331 -4.392 1.00 86.19 136 ASP A C 1
ATOM 1042 O O . ASP A 1 136 ? -6.633 9.509 -4.093 1.00 86.19 136 ASP A O 1
ATOM 1046 N N . ARG A 1 137 ? -6.410 7.340 -3.603 1.00 90.69 137 ARG A N 1
ATOM 1047 C CA . ARG A 1 137 ? -5.743 7.525 -2.297 1.00 90.69 137 ARG A CA 1
ATOM 1048 C C . ARG A 1 137 ? -4.415 6.791 -2.185 1.00 90.69 137 ARG A C 1
ATOM 1050 O O . ARG A 1 137 ? -3.830 6.738 -1.096 1.00 90.69 137 ARG A O 1
ATOM 1057 N N . VAL A 1 138 ? -3.912 6.285 -3.306 1.00 94.31 138 VAL A N 1
ATOM 1058 C CA . VAL A 1 138 ? -2.641 5.568 -3.394 1.00 94.31 138 VAL A CA 1
ATOM 1059 C C . VAL A 1 138 ? -1.485 6.385 -2.820 1.00 94.31 138 VAL A C 1
ATOM 1061 O O . VAL A 1 138 ? -0.658 5.821 -2.113 1.00 94.31 138 VAL A O 1
ATOM 1064 N N . GLU A 1 139 ? -1.450 7.707 -3.021 1.00 93.38 139 GLU A N 1
ATOM 1065 C CA . GLU A 1 139 ? -0.369 8.564 -2.506 1.00 93.38 139 GLU A CA 1
ATOM 1066 C C . GLU A 1 139 ? -0.235 8.457 -0.976 1.00 93.38 139 GLU A C 1
ATOM 1068 O O . GLU A 1 139 ? 0.860 8.255 -0.439 1.00 93.38 139 GLU A O 1
ATOM 1073 N N . SER A 1 140 ? -1.368 8.517 -0.268 1.00 93.75 140 SER A N 1
ATOM 1074 C CA . SER A 1 140 ? -1.404 8.375 1.191 1.00 93.75 140 SER A CA 1
ATOM 1075 C C . SER A 1 140 ? -1.000 6.967 1.621 1.00 93.75 140 SER A C 1
ATOM 1077 O O . SER A 1 140 ? -0.264 6.805 2.594 1.00 93.75 140 SER A O 1
ATOM 1079 N N . ALA A 1 141 ? -1.441 5.937 0.894 1.00 96.56 141 ALA A N 1
ATOM 1080 C CA . ALA A 1 141 ? -1.066 4.558 1.191 1.00 96.56 141 ALA A CA 1
ATOM 1081 C C . ALA A 1 141 ? 0.434 4.312 0.965 1.00 96.56 141 ALA A C 1
ATOM 1083 O O . ALA A 1 141 ? 1.100 3.696 1.804 1.00 96.56 141 ALA A O 1
ATOM 1084 N N . LEU A 1 142 ? 0.995 4.852 -0.119 1.00 97.06 142 LEU A N 1
ATOM 1085 C CA . LEU A 1 142 ? 2.411 4.749 -0.451 1.00 97.06 142 LEU A CA 1
ATOM 1086 C C . LEU A 1 142 ? 3.301 5.489 0.538 1.00 97.06 142 LEU A C 1
ATOM 1088 O O . LEU A 1 142 ? 4.417 5.035 0.766 1.00 97.06 142 LEU A O 1
ATOM 1092 N N . LEU A 1 143 ? 2.847 6.587 1.149 1.00 96.50 143 LEU A N 1
ATOM 1093 C CA . LEU A 1 143 ? 3.608 7.267 2.202 1.00 96.50 143 LEU A CA 1
ATOM 1094 C C . LEU A 1 143 ? 3.976 6.301 3.340 1.00 96.50 143 LEU A C 1
ATOM 1096 O O . LEU A 1 143 ? 5.155 6.138 3.662 1.00 96.50 143 LEU A O 1
ATOM 1100 N N . TYR A 1 144 ? 2.979 5.623 3.911 1.00 98.00 144 TYR A N 1
ATOM 1101 C CA . TYR A 1 144 ? 3.189 4.674 5.008 1.00 98.00 144 TYR A CA 1
ATOM 1102 C C . TYR A 1 144 ? 3.825 3.368 4.534 1.00 98.00 144 TYR A C 1
ATOM 1104 O O . TYR A 1 144 ? 4.671 2.807 5.229 1.00 98.00 144 TYR A O 1
ATOM 1112 N N . THR A 1 145 ? 3.480 2.910 3.330 1.00 98.25 145 THR A N 1
ATOM 1113 C CA . THR A 1 145 ? 4.069 1.702 2.739 1.00 98.25 145 THR A CA 1
ATOM 1114 C C . THR A 1 145 ? 5.571 1.873 2.525 1.00 98.25 145 THR A C 1
ATOM 1116 O O . THR A 1 145 ? 6.348 1.039 2.983 1.00 98.25 145 THR A O 1
ATOM 1119 N N . ARG A 1 146 ? 6.012 2.991 1.930 1.00 97.12 146 ARG A N 1
ATOM 1120 C CA . ARG A 1 146 ? 7.439 3.304 1.737 1.00 97.12 146 ARG A CA 1
ATOM 1121 C C . ARG A 1 146 ? 8.181 3.434 3.064 1.00 97.12 146 ARG A C 1
ATOM 1123 O O . ARG A 1 146 ? 9.270 2.883 3.195 1.00 97.12 146 ARG A O 1
ATOM 1130 N N . ALA A 1 147 ? 7.582 4.094 4.058 1.00 96.75 147 ALA A N 1
ATOM 1131 C CA . ALA A 1 147 ? 8.158 4.167 5.401 1.00 96.75 147 ALA A CA 1
ATOM 1132 C C . ALA A 1 147 ? 8.332 2.770 6.028 1.00 96.75 147 ALA A C 1
ATOM 1134 O O . ALA A 1 147 ? 9.356 2.491 6.652 1.00 96.75 147 ALA A O 1
ATOM 1135 N N . GLY A 1 148 ? 7.362 1.875 5.816 1.00 97.06 148 GLY A N 1
ATOM 1136 C CA . GLY A 1 148 ? 7.412 0.492 6.285 1.00 97.06 148 GLY A CA 1
ATOM 1137 C C . GLY A 1 148 ? 8.477 -0.323 5.562 1.00 97.06 148 GLY A C 1
ATOM 1138 O O . GLY A 1 148 ? 9.223 -1.066 6.193 1.00 97.06 148 GLY A O 1
ATOM 1139 N N . MET A 1 149 ? 8.619 -0.122 4.252 1.00 94.94 149 MET A N 1
ATOM 1140 C CA . MET A 1 149 ? 9.636 -0.767 3.423 1.00 94.94 149 MET A CA 1
ATOM 1141 C C . MET A 1 149 ? 11.067 -0.448 3.866 1.00 94.94 149 MET A C 1
ATOM 1143 O O . MET A 1 149 ? 11.946 -1.300 3.749 1.00 94.94 149 MET A O 1
ATOM 1147 N N . THR A 1 150 ? 11.299 0.746 4.409 1.00 94.06 150 THR A N 1
ATOM 1148 C CA . THR A 1 150 ? 12.605 1.187 4.927 1.00 94.06 150 THR A CA 1
ATOM 1149 C C . THR A 1 150 ? 12.694 1.120 6.455 1.00 94.06 150 THR A C 1
ATOM 1151 O O . THR A 1 150 ? 13.570 1.736 7.059 1.00 94.06 150 THR A O 1
ATOM 1154 N N . HIS A 1 151 ? 11.781 0.399 7.111 1.00 94.56 151 HIS A N 1
ATOM 1155 C CA . HIS A 1 151 ? 11.726 0.315 8.568 1.00 94.56 151 HIS A CA 1
ATOM 1156 C C . HIS A 1 151 ? 12.868 -0.540 9.151 1.00 94.56 151 HIS A C 1
ATOM 1158 O O . HIS A 1 151 ? 13.307 -1.522 8.547 1.00 94.56 151 HIS A O 1
ATOM 1164 N N . LEU A 1 152 ? 13.329 -0.220 10.368 1.00 91.69 152 LEU A N 1
ATOM 1165 C CA . LEU A 1 152 ? 14.424 -0.947 11.031 1.00 91.69 152 LEU A CA 1
ATOM 1166 C C . LEU A 1 152 ? 14.065 -2.419 11.318 1.00 91.69 152 LEU A C 1
ATOM 1168 O O . LEU A 1 152 ? 14.876 -3.320 11.097 1.00 91.69 152 LEU A O 1
ATOM 1172 N N . ALA A 1 153 ? 12.834 -2.674 11.767 1.00 92.31 153 ALA A N 1
ATOM 1173 C CA . ALA A 1 153 ? 12.328 -4.024 12.024 1.00 92.31 153 ALA A CA 1
ATOM 1174 C C . ALA A 1 153 ? 12.018 -4.779 10.720 1.00 92.31 153 ALA A C 1
ATOM 1176 O O . ALA A 1 153 ? 11.213 -4.322 9.905 1.00 92.31 153 ALA A O 1
ATOM 1177 N N . THR A 1 154 ? 12.628 -5.954 10.546 1.00 91.50 154 THR A N 1
ATOM 1178 C CA . THR A 1 154 ? 12.509 -6.766 9.324 1.00 91.50 154 THR A CA 1
ATOM 1179 C C . THR A 1 154 ? 11.084 -7.256 9.081 1.00 91.50 154 THR A C 1
ATOM 1181 O O . THR A 1 154 ? 10.629 -7.222 7.942 1.00 91.50 154 THR A O 1
ATOM 1184 N N . GLU A 1 155 ? 10.352 -7.663 10.119 1.00 93.44 155 GLU A N 1
ATOM 1185 C CA . GLU A 1 155 ? 8.951 -8.074 9.972 1.00 93.44 155 GLU A CA 1
ATOM 1186 C C . GLU A 1 155 ? 8.045 -6.949 9.447 1.00 93.44 155 GLU A C 1
ATOM 1188 O O . GLU A 1 155 ? 7.186 -7.209 8.609 1.00 93.44 155 GLU A O 1
ATOM 1193 N N . ILE A 1 156 ? 8.277 -5.694 9.852 1.00 96.56 156 ILE A N 1
ATOM 1194 C CA . ILE A 1 156 ? 7.516 -4.546 9.333 1.00 96.56 156 ILE A CA 1
ATOM 1195 C C . ILE A 1 156 ? 7.849 -4.314 7.856 1.00 96.56 156 ILE A C 1
ATOM 1197 O O . ILE A 1 156 ? 6.937 -4.090 7.065 1.00 96.56 156 ILE A O 1
ATOM 1201 N N . ARG A 1 157 ? 9.122 -4.452 7.452 1.00 95.44 157 ARG A N 1
ATOM 1202 C CA . ARG A 1 157 ? 9.513 -4.359 6.032 1.00 95.44 157 ARG A CA 1
ATOM 1203 C C . ARG A 1 157 ? 8.789 -5.386 5.163 1.00 95.44 157 ARG A C 1
ATOM 1205 O O . ARG A 1 157 ? 8.312 -5.043 4.084 1.00 95.44 157 ARG A O 1
ATOM 1212 N N . VAL A 1 158 ? 8.707 -6.633 5.629 1.00 94.75 158 VAL A N 1
ATOM 1213 C CA . VAL A 1 158 ? 8.044 -7.729 4.901 1.00 94.75 158 VAL A CA 1
ATOM 1214 C C . VAL A 1 158 ? 6.541 -7.486 4.778 1.00 94.75 158 VAL A C 1
ATOM 1216 O O . VAL A 1 158 ? 5.983 -7.663 3.695 1.00 94.75 158 VAL A O 1
ATOM 1219 N N . ASP A 1 159 ? 5.889 -7.051 5.855 1.00 97.19 159 ASP A N 1
ATOM 1220 C CA . ASP A 1 159 ? 4.448 -6.792 5.834 1.00 97.19 159 ASP A CA 1
ATOM 1221 C C . ASP A 1 159 ? 4.106 -5.544 5.008 1.00 97.19 159 ASP A C 1
ATOM 1223 O O . ASP A 1 159 ? 3.137 -5.555 4.253 1.00 97.19 159 ASP A O 1
ATOM 1227 N N . ALA A 1 160 ? 4.933 -4.496 5.060 1.00 98.00 160 ALA A N 1
ATOM 1228 C CA . ALA A 1 160 ? 4.783 -3.324 4.199 1.00 98.00 160 ALA A CA 1
ATOM 1229 C C . ALA A 1 160 ? 4.943 -3.683 2.714 1.00 98.00 160 ALA A C 1
ATOM 1231 O O . ALA A 1 160 ? 4.179 -3.205 1.879 1.00 98.00 160 ALA A O 1
ATOM 1232 N N . LEU A 1 161 ? 5.870 -4.585 2.372 1.00 97.75 161 LEU A N 1
ATOM 1233 C CA . LEU A 1 161 ? 5.986 -5.101 1.006 1.00 97.75 161 LEU A CA 1
ATOM 1234 C C . LEU A 1 161 ? 4.715 -5.843 0.562 1.00 97.75 161 LEU A C 1
ATOM 1236 O O . LEU A 1 161 ? 4.309 -5.717 -0.589 1.00 97.75 161 LEU A O 1
ATOM 1240 N N . ALA A 1 162 ? 4.062 -6.581 1.465 1.00 97.69 162 ALA A N 1
ATOM 1241 C CA . ALA A 1 162 ? 2.788 -7.240 1.173 1.00 97.69 162 ALA A CA 1
ATOM 1242 C C . ALA A 1 162 ? 1.647 -6.237 0.920 1.00 97.69 162 ALA A C 1
ATOM 1244 O O . ALA A 1 162 ? 0.750 -6.518 0.124 1.00 97.69 162 ALA A O 1
ATOM 1245 N N . VAL A 1 163 ? 1.681 -5.072 1.577 1.00 98.19 163 VAL A N 1
ATOM 1246 C CA . VAL A 1 163 ? 0.757 -3.963 1.294 1.00 98.19 163 VAL A CA 1
ATOM 1247 C C . VAL A 1 163 ? 1.051 -3.361 -0.079 1.00 98.19 163 VAL A C 1
ATOM 1249 O O . VAL A 1 163 ? 0.113 -3.155 -0.842 1.00 98.19 163 VAL A O 1
ATOM 1252 N N . LEU A 1 164 ? 2.323 -3.140 -0.437 1.00 98.38 164 LEU A N 1
ATOM 1253 C CA . LEU A 1 164 ? 2.683 -2.653 -1.775 1.00 98.38 164 LEU A CA 1
ATOM 1254 C C . LEU A 1 164 ? 2.246 -3.623 -2.878 1.00 98.38 164 LEU A C 1
ATOM 1256 O O . LEU A 1 164 ? 1.703 -3.201 -3.891 1.00 98.38 164 LEU A O 1
ATOM 1260 N N . GLU A 1 165 ? 2.459 -4.921 -2.669 1.00 97.94 165 GLU A N 1
ATOM 1261 C CA . GLU A 1 165 ? 2.006 -5.971 -3.583 1.00 97.94 165 GLU A CA 1
ATOM 1262 C C . GLU A 1 165 ? 0.486 -5.917 -3.791 1.00 97.94 165 GLU A C 1
ATOM 1264 O O . GLU A 1 165 ? 0.012 -6.004 -4.919 1.00 97.94 165 GLU A O 1
ATOM 1269 N N . TRP A 1 166 ? -0.287 -5.707 -2.722 1.00 97.81 166 TRP A N 1
ATOM 1270 C CA . TRP A 1 166 ? -1.730 -5.496 -2.836 1.00 97.81 166 TRP A CA 1
ATOM 1271 C C . TRP A 1 166 ? -2.075 -4.202 -3.589 1.00 97.81 166 TRP A C 1
ATOM 1273 O O . TRP A 1 166 ? -2.930 -4.243 -4.468 1.00 97.81 166 TRP A O 1
ATOM 1283 N N . LEU A 1 167 ? -1.400 -3.083 -3.301 1.00 98.00 167 LEU A N 1
ATOM 1284 C CA . LEU A 1 167 ? -1.618 -1.814 -4.008 1.00 98.00 167 LEU A CA 1
ATOM 1285 C C . LEU A 1 167 ? -1.379 -1.961 -5.516 1.00 98.00 167 LEU A C 1
ATOM 1287 O O . LEU A 1 167 ? -2.186 -1.489 -6.309 1.00 98.00 167 LEU A O 1
ATOM 1291 N N . LEU A 1 168 ? -0.320 -2.669 -5.913 1.00 97.31 168 LEU A N 1
ATOM 1292 C CA . LEU A 1 168 ? -0.011 -2.941 -7.319 1.00 97.31 168 LEU A CA 1
ATOM 1293 C C . LEU A 1 168 ? -1.067 -3.808 -8.009 1.00 97.31 168 LEU A C 1
ATOM 1295 O O . LEU A 1 168 ? -1.301 -3.643 -9.202 1.00 97.31 168 LEU A O 1
ATOM 1299 N N . GLN A 1 169 ? -1.712 -4.716 -7.274 1.00 96.19 169 GLN A N 1
ATOM 1300 C CA . GLN A 1 169 ? -2.791 -5.549 -7.810 1.00 96.19 169 GLN A CA 1
ATOM 1301 C C . GLN A 1 169 ? -4.075 -4.756 -8.062 1.00 96.19 169 GLN A C 1
ATOM 1303 O O . GLN A 1 169 ? -4.775 -5.046 -9.027 1.00 96.19 169 GLN A O 1
ATOM 1308 N N . VAL A 1 170 ? -4.407 -3.797 -7.191 1.00 95.31 170 VAL A N 1
ATOM 1309 C CA . VAL A 1 170 ? -5.687 -3.070 -7.267 1.00 95.31 170 VAL A CA 1
ATOM 1310 C C . VAL A 1 170 ? -5.599 -1.730 -7.995 1.00 95.31 170 VAL A C 1
ATOM 1312 O O . VAL A 1 170 ? -6.611 -1.276 -8.515 1.00 95.31 170 VAL A O 1
ATOM 1315 N N . ALA A 1 171 ? -4.424 -1.100 -8.019 1.00 94.75 171 ALA A N 1
ATOM 1316 C CA . ALA A 1 171 ? -4.221 0.260 -8.516 1.00 94.75 171 ALA A CA 1
ATOM 1317 C C . ALA A 1 171 ? -2.791 0.453 -9.066 1.00 94.75 171 ALA A C 1
ATOM 1319 O O . ALA A 1 171 ? -2.105 1.418 -8.732 1.00 94.75 171 ALA A O 1
ATOM 1320 N N . GLY A 1 172 ? -2.305 -0.503 -9.868 1.00 94.94 172 GLY A N 1
ATOM 1321 C CA . GLY A 1 172 ? -0.925 -0.523 -10.371 1.00 94.94 172 GLY A CA 1
ATOM 1322 C C . GLY A 1 172 ? -0.506 0.751 -11.107 1.00 94.94 172 GLY A C 1
ATOM 1323 O O . GLY A 1 172 ? 0.560 1.291 -10.810 1.00 94.94 172 GLY A O 1
ATOM 1324 N N . ASP A 1 173 ? -1.361 1.259 -11.995 1.00 92.75 173 ASP A N 1
ATOM 1325 C CA . ASP A 1 173 ? -1.092 2.477 -12.770 1.00 92.75 173 ASP A CA 1
ATOM 1326 C C . ASP A 1 173 ? -1.052 3.719 -11.869 1.00 92.75 173 ASP A C 1
ATOM 1328 O O . ASP A 1 173 ? -0.123 4.526 -11.942 1.00 92.75 173 ASP A O 1
ATOM 1332 N N . ASP A 1 174 ? -1.991 3.836 -10.927 1.00 93.56 174 ASP A N 1
ATOM 1333 C CA . ASP A 1 174 ? -1.995 4.939 -9.964 1.00 93.56 174 ASP A CA 1
ATOM 1334 C C . ASP A 1 174 ? -0.746 4.907 -9.069 1.00 93.56 174 ASP A C 1
ATOM 1336 O O . ASP A 1 174 ? -0.172 5.955 -8.770 1.00 93.56 174 ASP A O 1
ATOM 1340 N N . VAL A 1 175 ? -0.279 3.715 -8.664 1.00 96.81 175 VAL A N 1
ATOM 1341 C CA . VAL A 1 175 ? 0.920 3.533 -7.820 1.00 96.81 175 VAL A CA 1
ATOM 1342 C C . VAL A 1 175 ? 2.174 4.108 -8.465 1.00 96.81 175 VAL A C 1
ATOM 1344 O O . VAL A 1 175 ? 3.008 4.693 -7.770 1.00 96.81 175 VAL A O 1
ATOM 1347 N N . VAL A 1 176 ? 2.328 3.947 -9.776 1.00 96.50 176 VAL A N 1
ATOM 1348 C CA . VAL A 1 176 ? 3.518 4.415 -10.495 1.00 96.50 176 VAL A CA 1
ATOM 1349 C C . VAL A 1 176 ? 3.395 5.870 -10.947 1.00 96.50 176 VAL A C 1
ATOM 1351 O O . VAL A 1 176 ? 4.421 6.543 -11.050 1.00 96.50 176 VAL A O 1
ATOM 1354 N N . SER A 1 177 ? 2.176 6.376 -11.157 1.00 93.56 177 SER A N 1
ATOM 1355 C CA . SER A 1 177 ? 1.933 7.727 -11.684 1.00 93.56 177 SER A CA 1
ATOM 1356 C C . SER A 1 177 ? 1.599 8.787 -10.628 1.00 93.56 177 SER A C 1
ATOM 1358 O O . SER A 1 177 ? 1.650 9.981 -10.936 1.00 93.56 177 SER A O 1
ATOM 1360 N N . CYS A 1 178 ? 1.271 8.409 -9.386 1.00 93.38 178 CYS A N 1
ATOM 1361 C CA . CYS A 1 178 ? 1.002 9.382 -8.323 1.00 93.38 178 CYS A CA 1
ATOM 1362 C C . CYS A 1 178 ? 2.259 10.198 -7.939 1.00 93.38 178 CYS A C 1
ATOM 1364 O O . CYS A 1 178 ? 3.385 9.802 -8.259 1.00 93.38 178 CYS A O 1
ATOM 1366 N N . PRO A 1 179 ? 2.114 11.312 -7.192 1.00 92.31 179 PRO A N 1
ATOM 1367 C CA . PRO A 1 179 ? 3.249 12.123 -6.748 1.00 92.31 179 PRO A CA 1
ATOM 1368 C C . PRO A 1 179 ? 4.287 11.300 -5.978 1.00 92.31 179 PRO A C 1
ATOM 1370 O O . PRO A 1 179 ? 3.989 10.686 -4.950 1.00 92.31 179 PRO A O 1
ATOM 1373 N N . GLY A 1 180 ? 5.515 11.251 -6.497 1.00 93.69 180 GLY A N 1
ATOM 1374 C CA . GLY A 1 180 ? 6.597 10.441 -5.938 1.00 93.69 180 GLY A CA 1
ATOM 1375 C C . GLY A 1 180 ? 6.358 8.927 -5.963 1.00 93.69 180 GLY A C 1
ATOM 1376 O O . GLY A 1 180 ? 7.136 8.186 -5.358 1.00 93.69 180 GLY A O 1
ATOM 1377 N N . GLY A 1 181 ? 5.318 8.460 -6.657 1.00 96.06 181 GLY A N 1
ATOM 1378 C CA . GLY A 1 181 ? 4.988 7.047 -6.819 1.00 96.06 181 GLY A CA 1
ATOM 1379 C C . GLY A 1 181 ? 6.087 6.278 -7.542 1.00 96.06 181 GLY A C 1
ATOM 1380 O O . GLY A 1 181 ? 6.425 5.168 -7.139 1.00 96.06 181 GLY A O 1
ATOM 1381 N N . TRP A 1 182 ? 6.741 6.908 -8.522 1.00 97.19 182 TRP A N 1
ATOM 1382 C CA . TRP A 1 182 ? 7.846 6.304 -9.263 1.00 97.19 182 TRP A CA 1
ATOM 1383 C C . TRP A 1 182 ? 9.171 6.326 -8.484 1.00 97.19 182 TRP A C 1
ATOM 1385 O O . TRP A 1 182 ? 9.608 5.320 -7.916 1.00 97.19 182 TRP A O 1
ATOM 1395 N N . VAL A 1 183 ? 9.811 7.495 -8.405 1.00 96.44 183 VAL A N 1
ATOM 1396 C CA . VAL A 1 183 ? 11.198 7.634 -7.929 1.00 96.44 183 VAL A CA 1
ATOM 1397 C C . VAL A 1 183 ? 11.347 7.280 -6.450 1.00 96.44 183 VAL A C 1
ATOM 1399 O O . VAL A 1 183 ? 12.271 6.544 -6.092 1.00 96.44 183 VAL A O 1
ATOM 1402 N N . LYS A 1 184 ? 10.450 7.752 -5.570 1.00 96.06 184 LYS A N 1
ATOM 1403 C CA . LYS A 1 184 ? 10.568 7.464 -4.127 1.00 96.06 184 LYS A CA 1
ATOM 1404 C C . LYS A 1 184 ? 10.309 5.989 -3.830 1.00 96.06 184 LYS A C 1
ATOM 1406 O O . LYS A 1 184 ? 10.972 5.440 -2.953 1.00 96.06 184 LYS A O 1
ATOM 1411 N N . THR A 1 185 ? 9.411 5.330 -4.561 1.00 97.69 185 THR A N 1
ATOM 1412 C CA . THR A 1 185 ? 9.165 3.889 -4.389 1.00 97.69 185 THR A CA 1
ATOM 1413 C C . THR A 1 185 ? 10.343 3.055 -4.890 1.00 97.69 185 THR A C 1
ATOM 1415 O O . THR A 1 185 ? 10.776 2.146 -4.181 1.00 97.69 185 THR A O 1
ATOM 1418 N N . LEU A 1 186 ? 10.947 3.406 -6.034 1.00 97.19 186 LEU A N 1
ATOM 1419 C CA . LEU A 1 186 ? 12.189 2.768 -6.498 1.00 97.19 186 LEU A CA 1
ATOM 1420 C C . LEU A 1 186 ? 13.307 2.893 -5.464 1.00 97.19 186 LEU A C 1
ATOM 1422 O O . LEU A 1 186 ? 13.942 1.897 -5.125 1.00 97.19 186 LEU A O 1
ATOM 1426 N N . LYS A 1 187 ? 13.503 4.083 -4.887 1.00 95.50 187 LYS A N 1
ATOM 1427 C CA . LYS A 1 187 ? 14.467 4.272 -3.794 1.00 95.50 187 LYS A CA 1
ATOM 1428 C C . LYS A 1 187 ? 14.165 3.393 -2.579 1.00 95.50 187 LYS A C 1
ATOM 1430 O O . LYS A 1 187 ? 15.092 2.804 -2.023 1.00 95.50 187 LYS A O 1
ATOM 1435 N N . SER A 1 188 ? 12.895 3.260 -2.186 1.00 95.44 188 SER A N 1
ATOM 1436 C CA . SER A 1 188 ? 12.492 2.352 -1.104 1.00 95.44 188 SER A CA 1
ATOM 1437 C C . SER A 1 188 ? 12.823 0.890 -1.421 1.00 95.44 188 SER A C 1
ATOM 1439 O O . SER A 1 188 ? 13.314 0.187 -0.539 1.00 95.44 188 SER A O 1
ATOM 1441 N N . PHE A 1 189 ? 12.642 0.434 -2.666 1.00 95.56 189 PHE A N 1
ATOM 1442 C CA . PHE A 1 189 ? 13.102 -0.895 -3.090 1.00 95.56 189 PHE A CA 1
ATOM 1443 C C . PHE A 1 189 ? 14.620 -1.034 -3.016 1.00 95.56 189 PHE A C 1
ATOM 1445 O O . PHE A 1 189 ? 15.109 -1.996 -2.424 1.00 95.56 189 PHE A O 1
ATOM 1452 N N . MET A 1 190 ? 15.369 -0.078 -3.576 1.00 93.44 190 MET A N 1
ATOM 1453 C CA . MET A 1 190 ? 16.835 -0.140 -3.584 1.00 93.44 190 MET A CA 1
ATOM 1454 C C . MET A 1 190 ? 17.384 -0.208 -2.157 1.00 93.44 190 MET A C 1
ATOM 1456 O O . MET A 1 190 ? 18.288 -0.994 -1.873 1.00 93.44 190 MET A O 1
ATOM 1460 N N . SER A 1 191 ? 16.798 0.570 -1.245 1.00 91.25 191 SER A N 1
ATOM 1461 C CA . SER A 1 191 ? 17.132 0.553 0.179 1.00 91.25 191 SER A CA 1
ATOM 1462 C C . SER A 1 191 ? 16.772 -0.775 0.848 1.00 91.25 191 SER A C 1
ATOM 1464 O O . SER A 1 191 ? 17.596 -1.315 1.582 1.00 91.25 191 SER A O 1
ATOM 1466 N N . MET A 1 192 ? 15.575 -1.317 0.592 1.00 90.62 192 MET A N 1
ATOM 1467 C CA . MET A 1 192 ? 15.123 -2.578 1.190 1.00 90.62 192 MET A CA 1
ATOM 1468 C C . MET A 1 192 ? 15.991 -3.768 0.761 1.00 90.62 192 MET A C 1
ATOM 1470 O O . MET A 1 192 ? 16.295 -4.626 1.589 1.00 90.62 192 MET A O 1
ATOM 1474 N N . ILE A 1 193 ? 16.348 -3.835 -0.524 1.00 91.06 193 ILE A N 1
ATOM 1475 C CA . ILE A 1 193 ? 17.123 -4.943 -1.099 1.00 91.06 193 ILE A CA 1
ATOM 1476 C C . ILE A 1 193 ? 18.622 -4.786 -0.783 1.00 91.06 193 ILE A C 1
ATOM 1478 O O . ILE A 1 193 ? 19.353 -5.771 -0.696 1.00 91.06 193 ILE A O 1
ATOM 1482 N N . GLY A 1 194 ? 19.086 -3.550 -0.572 1.00 88.12 194 GLY A N 1
ATOM 1483 C CA . GLY A 1 194 ? 20.498 -3.238 -0.350 1.00 88.12 194 GLY A CA 1
ATOM 1484 C C . GLY A 1 194 ? 21.280 -3.024 -1.647 1.00 88.12 194 GLY A C 1
ATOM 1485 O O . GLY A 1 194 ? 22.470 -3.327 -1.701 1.00 88.12 194 GLY A O 1
ATOM 1486 N N . TRP A 1 195 ? 20.617 -2.520 -2.691 1.00 87.94 195 TRP A N 1
ATOM 1487 C CA . TRP A 1 195 ? 21.223 -2.181 -3.987 1.00 87.94 195 TRP A CA 1
ATOM 1488 C C . TRP A 1 195 ? 21.653 -0.719 -4.102 1.00 87.94 195 TRP A C 1
ATOM 1490 O O . TRP A 1 195 ? 22.171 -0.317 -5.135 1.00 87.94 195 TRP A O 1
ATOM 1500 N N . THR A 1 196 ? 21.464 0.096 -3.062 1.00 68.31 196 THR A N 1
ATOM 1501 C CA . THR A 1 196 ? 21.975 1.470 -3.069 1.00 68.31 196 THR A CA 1
ATOM 1502 C C . THR A 1 196 ? 23.504 1.460 -3.032 1.00 68.31 196 THR A C 1
ATOM 1504 O O . THR A 1 196 ? 24.104 1.326 -1.962 1.00 68.31 196 THR A O 1
ATOM 1507 N N . THR A 1 197 ? 24.133 1.619 -4.193 1.00 50.44 197 THR A N 1
ATOM 1508 C CA . THR A 1 197 ? 25.558 1.920 -4.310 1.00 50.44 197 THR A CA 1
ATOM 1509 C C . THR A 1 197 ? 25.723 3.416 -4.046 1.00 50.44 197 THR A C 1
ATOM 1511 O O . THR A 1 197 ? 25.145 4.232 -4.756 1.00 50.44 197 THR A O 1
ATOM 1514 N N . SER A 1 198 ? 26.430 3.791 -2.978 1.00 39.28 198 SER A N 1
ATOM 1515 C CA . SER A 1 198 ? 26.628 5.180 -2.542 1.00 39.28 198 SER A CA 1
ATOM 1516 C C . SER A 1 198 ? 26.901 6.144 -3.702 1.00 39.28 198 SER A C 1
ATOM 1518 O O . SER A 1 198 ? 28.018 6.208 -4.215 1.00 39.28 198 SER A O 1
ATOM 1520 N N . SER A 1 199 ? 25.900 6.943 -4.071 1.00 34.25 199 SER A N 1
ATOM 1521 C CA . SER A 1 199 ? 26.125 8.146 -4.860 1.00 34.25 199 SER A CA 1
ATOM 1522 C C . SER A 1 199 ? 26.553 9.265 -3.907 1.00 34.25 199 SER A C 1
ATOM 1524 O O . SER A 1 199 ? 25.845 9.579 -2.954 1.00 34.25 199 SER A O 1
ATOM 1526 N N . ALA A 1 200 ? 27.734 9.820 -4.192 1.00 32.00 200 ALA A N 1
ATOM 1527 C CA . ALA A 1 200 ? 28.416 10.949 -3.557 1.00 32.00 200 ALA A CA 1
ATOM 1528 C C . ALA A 1 200 ? 29.160 10.703 -2.216 1.00 32.00 200 ALA A C 1
ATOM 1530 O O . ALA A 1 200 ? 28.622 10.755 -1.115 1.00 32.00 200 ALA A O 1
ATOM 1531 N N . THR A 1 201 ? 30.487 10.567 -2.356 1.00 30.00 201 THR A N 1
ATOM 1532 C CA . THR A 1 201 ? 31.537 11.021 -1.418 1.00 30.00 201 THR A CA 1
ATOM 1533 C C . THR A 1 201 ? 31.661 10.354 -0.039 1.00 30.00 201 THR A C 1
ATOM 1535 O O . THR A 1 201 ? 31.495 11.002 0.986 1.00 30.00 201 THR A O 1
ATOM 1538 N N . SER A 1 202 ? 32.165 9.119 0.020 1.00 28.83 202 SER A N 1
ATOM 1539 C CA . SER A 1 202 ? 33.203 8.787 1.014 1.00 28.83 202 SER A CA 1
ATOM 1540 C C . SER A 1 202 ? 34.059 7.602 0.553 1.00 28.83 202 SER A C 1
ATOM 1542 O O . SER A 1 202 ? 33.628 6.456 0.459 1.00 28.83 202 SER A O 1
ATOM 1544 N N . LYS A 1 203 ? 35.320 7.897 0.225 1.00 29.69 203 LYS A N 1
ATOM 1545 C CA . LYS A 1 203 ? 36.372 6.907 -0.020 1.00 29.69 203 LYS A CA 1
ATOM 1546 C C . LYS A 1 203 ? 36.837 6.331 1.321 1.00 29.69 203 LYS A C 1
ATOM 1548 O O . LYS A 1 203 ? 37.887 6.717 1.816 1.00 29.69 203 LYS A O 1
ATOM 1553 N N . TRP A 1 204 ? 36.069 5.424 1.915 1.00 26.09 204 TRP A N 1
ATOM 1554 C CA . TRP A 1 204 ? 36.608 4.435 2.852 1.00 26.09 204 TRP A CA 1
ATOM 1555 C C . TRP A 1 204 ? 35.660 3.239 2.956 1.00 26.09 204 TRP A C 1
ATOM 1557 O O . TRP A 1 204 ? 34.463 3.389 3.176 1.00 26.09 204 TRP A O 1
ATOM 1567 N N . SER A 1 205 ? 36.247 2.047 2.866 1.00 28.67 205 SER A N 1
ATOM 1568 C CA . SER A 1 205 ? 35.687 0.717 3.134 1.00 28.67 205 SER A CA 1
ATOM 1569 C C . SER A 1 205 ? 34.676 0.121 2.139 1.00 28.67 205 SER A C 1
ATOM 1571 O O . SER A 1 205 ? 33.488 0.429 2.111 1.00 28.67 205 SER A O 1
ATOM 1573 N N . SER A 1 206 ? 35.169 -0.896 1.426 1.00 33.19 206 SER A N 1
ATOM 1574 C CA . SER A 1 206 ? 34.478 -1.924 0.635 1.00 33.19 206 SER A CA 1
ATOM 1575 C C . SER A 1 206 ? 33.547 -2.830 1.467 1.00 33.19 206 SER A C 1
ATOM 1577 O O . SER A 1 206 ? 33.498 -4.042 1.272 1.00 33.19 206 SER A O 1
ATOM 1579 N N . ALA A 1 207 ? 32.805 -2.254 2.415 1.00 30.36 207 ALA A N 1
ATOM 1580 C CA . ALA A 1 207 ? 31.920 -2.958 3.339 1.00 30.36 207 ALA A CA 1
ATOM 1581 C C . ALA A 1 207 ? 30.498 -2.369 3.382 1.00 30.36 207 ALA A C 1
ATOM 1583 O O . ALA A 1 207 ? 29.763 -2.641 4.317 1.00 30.36 207 ALA A O 1
ATOM 1584 N N . SER A 1 208 ? 30.058 -1.609 2.373 1.00 34.59 208 SER A N 1
ATOM 1585 C CA . SER A 1 208 ? 28.788 -0.847 2.366 1.00 34.59 208 SER A CA 1
ATOM 1586 C C . SER A 1 208 ? 27.474 -1.666 2.377 1.00 34.59 208 SER A C 1
ATOM 1588 O O . SER A 1 208 ? 26.403 -1.125 2.114 1.00 34.59 208 SER A O 1
ATOM 1590 N N . ARG A 1 209 ? 27.483 -2.948 2.759 1.00 37.31 209 ARG A N 1
ATOM 1591 C CA . ARG A 1 209 ? 26.240 -3.702 3.037 1.00 37.31 209 ARG A CA 1
ATOM 1592 C C . ARG A 1 209 ? 25.608 -3.340 4.397 1.00 37.31 209 ARG A C 1
ATOM 1594 O O . ARG A 1 209 ? 24.643 -3.974 4.809 1.00 37.31 209 ARG A O 1
ATOM 1601 N N . VAL A 1 210 ? 26.149 -2.345 5.111 1.00 35.12 210 VAL A N 1
ATOM 1602 C CA . VAL A 1 210 ? 25.755 -1.964 6.485 1.00 35.12 210 VAL A CA 1
ATOM 1603 C C . VAL A 1 210 ? 24.842 -0.740 6.609 1.00 35.12 210 VAL A C 1
ATOM 1605 O O . VAL A 1 210 ? 24.504 -0.379 7.734 1.00 35.12 210 VAL A O 1
ATOM 1608 N N . SER A 1 211 ? 24.349 -0.138 5.522 1.00 37.84 211 SER A N 1
ATOM 1609 C CA . SER A 1 211 ? 23.554 1.105 5.628 1.00 37.84 211 SER A CA 1
ATOM 1610 C C . SER A 1 211 ? 22.189 0.983 6.330 1.00 37.84 211 SER A C 1
ATOM 1612 O O . SER A 1 211 ? 21.515 1.990 6.500 1.00 37.84 211 SER A O 1
ATOM 1614 N N . PHE A 1 212 ? 21.795 -0.197 6.821 1.00 38.78 212 PHE A N 1
ATOM 1615 C CA . PHE A 1 212 ? 20.613 -0.373 7.678 1.00 38.78 212 PHE A CA 1
ATOM 1616 C C . PHE A 1 212 ? 20.837 -1.367 8.825 1.00 38.78 212 PHE A C 1
ATOM 1618 O O . PHE A 1 212 ? 20.009 -2.242 9.044 1.00 38.78 212 PHE A O 1
ATOM 1625 N N . GLY A 1 213 ? 21.966 -1.314 9.544 1.00 36.69 213 GLY A N 1
ATOM 1626 C CA . GLY A 1 213 ? 22.140 -2.133 10.762 1.00 36.69 213 GLY A CA 1
ATOM 1627 C C . GLY A 1 213 ? 21.868 -3.634 10.552 1.00 36.69 213 GLY A C 1
ATOM 1628 O O . GLY A 1 213 ? 21.423 -4.333 11.465 1.00 36.69 213 GLY A O 1
ATOM 1629 N N . ILE A 1 214 ? 22.079 -4.121 9.324 1.00 45.66 214 ILE A N 1
ATOM 1630 C CA . ILE A 1 214 ? 21.785 -5.490 8.917 1.00 45.66 214 ILE A CA 1
ATOM 1631 C C . ILE A 1 214 ? 22.886 -6.347 9.530 1.00 45.66 214 ILE A C 1
ATOM 1633 O O . ILE A 1 214 ? 23.965 -6.527 8.970 1.00 45.66 214 ILE A O 1
ATOM 1637 N N . SER A 1 215 ? 22.626 -6.847 10.734 1.00 43.12 215 SER A N 1
ATOM 1638 C CA . SER A 1 215 ? 23.425 -7.907 11.337 1.00 43.12 215 SER A CA 1
ATOM 1639 C C . SER A 1 215 ? 23.508 -9.101 10.373 1.00 43.12 215 SER A C 1
ATOM 1641 O O . SER A 1 215 ? 22.597 -9.321 9.571 1.00 43.12 215 SER A O 1
ATOM 1643 N N . ARG A 1 216 ? 24.566 -9.922 10.459 1.00 40.91 216 ARG A N 1
ATOM 1644 C CA . ARG A 1 216 ? 24.690 -11.173 9.670 1.00 40.91 216 ARG A CA 1
ATOM 1645 C C . ARG A 1 216 ? 23.413 -12.030 9.706 1.00 40.91 216 ARG A C 1
ATOM 1647 O O . ARG A 1 216 ? 23.050 -12.616 8.695 1.00 40.91 216 ARG A O 1
ATOM 1654 N N . ALA A 1 217 ? 22.707 -12.045 10.837 1.00 41.97 217 ALA A N 1
ATOM 1655 C CA . ALA A 1 217 ? 21.434 -12.750 10.997 1.00 41.97 217 ALA A CA 1
ATOM 1656 C C . ALA A 1 217 ? 20.276 -12.122 10.190 1.00 41.97 217 ALA A C 1
ATOM 1658 O O . ALA A 1 217 ? 19.390 -12.828 9.710 1.00 41.97 217 ALA A O 1
ATOM 1659 N N . SER A 1 218 ? 20.274 -10.796 10.020 1.00 46.47 218 SER A N 1
ATOM 1660 C CA . SER A 1 218 ? 19.302 -10.092 9.177 1.00 46.47 218 SER A CA 1
ATOM 1661 C C . SER A 1 218 ? 19.589 -10.319 7.688 1.00 46.47 218 SER A C 1
ATOM 1663 O O . SER A 1 218 ? 18.650 -10.479 6.918 1.00 46.47 218 SER A O 1
ATOM 1665 N N . PHE A 1 219 ? 20.861 -10.457 7.293 1.00 46.78 219 PHE A N 1
ATOM 1666 C CA . PHE A 1 219 ? 21.245 -10.866 5.934 1.00 46.78 219 PHE A CA 1
ATOM 1667 C C . PHE A 1 219 ? 20.762 -12.290 5.602 1.00 46.78 219 PHE A C 1
ATOM 1669 O O . PHE A 1 219 ? 20.204 -12.528 4.535 1.00 46.78 219 PHE A O 1
ATOM 1676 N N . GLU A 1 220 ? 20.886 -13.226 6.544 1.00 46.75 220 GLU A N 1
ATOM 1677 C CA . GLU A 1 220 ? 20.435 -14.612 6.359 1.00 46.75 220 GLU A CA 1
ATOM 1678 C C . GLU A 1 220 ? 18.900 -14.724 6.254 1.00 46.75 220 GLU A C 1
ATOM 1680 O O . GLU A 1 220 ? 18.374 -15.477 5.433 1.00 46.75 220 GLU A O 1
ATOM 1685 N N . LYS A 1 221 ? 18.155 -13.907 7.017 1.00 53.28 221 LYS A N 1
ATOM 1686 C CA . LYS A 1 221 ? 16.704 -13.742 6.812 1.00 53.28 221 LYS A CA 1
ATOM 1687 C C . LYS A 1 221 ? 16.381 -13.011 5.504 1.00 53.28 221 LYS A C 1
ATOM 1689 O O . LYS A 1 221 ? 15.393 -13.362 4.863 1.00 53.28 221 LYS A O 1
ATOM 1694 N N . SER A 1 222 ? 17.213 -12.051 5.095 1.00 55.19 222 SER A N 1
ATOM 1695 C CA . SER A 1 222 ? 17.050 -11.299 3.845 1.00 55.19 222 SER A CA 1
ATOM 1696 C C . SER A 1 222 ? 17.093 -12.213 2.623 1.00 55.19 222 SER A C 1
ATOM 1698 O O . SER A 1 222 ? 16.306 -12.018 1.702 1.00 55.19 222 SER A O 1
ATOM 1700 N N . GLY A 1 223 ? 17.928 -13.259 2.636 1.00 64.31 223 GLY A N 1
ATOM 1701 C CA . GLY A 1 223 ? 17.974 -14.252 1.555 1.00 64.31 223 GLY A CA 1
ATOM 1702 C C . GLY A 1 223 ? 16.636 -14.970 1.335 1.00 64.31 223 GLY A C 1
ATOM 1703 O O . GLY A 1 2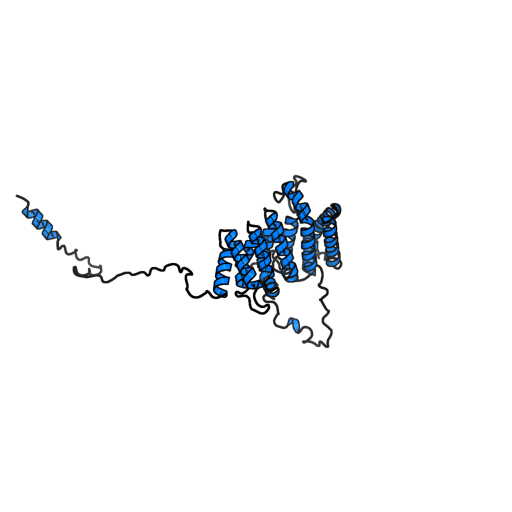23 ? 16.262 -15.246 0.200 1.00 64.31 223 GLY A O 1
ATOM 1704 N N . LYS A 1 224 ? 15.851 -15.198 2.399 1.00 79.31 224 LYS A N 1
ATOM 1705 C CA . LYS A 1 224 ? 14.504 -15.791 2.288 1.00 79.31 224 LYS A CA 1
ATOM 1706 C C . LYS A 1 224 ? 13.455 -14.801 1.779 1.00 79.31 224 LYS A C 1
ATOM 1708 O O . LYS A 1 224 ? 12.458 -15.216 1.200 1.00 79.31 224 LYS A O 1
ATOM 1713 N N . THR A 1 225 ? 13.647 -13.501 2.004 1.00 90.06 225 THR A N 1
ATOM 1714 C CA . THR A 1 225 ? 12.706 -12.460 1.554 1.00 90.06 225 THR A CA 1
ATOM 1715 C C . THR A 1 225 ? 13.043 -11.912 0.172 1.00 90.06 225 THR A C 1
ATOM 1717 O O . THR A 1 225 ? 12.158 -11.373 -0.491 1.00 90.06 225 THR A O 1
ATOM 1720 N N . LEU A 1 226 ? 14.291 -12.074 -0.277 1.00 92.19 226 LEU A N 1
ATOM 1721 C CA . LEU A 1 226 ? 14.785 -11.573 -1.556 1.00 92.19 226 LEU A CA 1
ATOM 1722 C C . LEU A 1 226 ? 13.942 -12.041 -2.756 1.00 92.19 226 LEU A C 1
ATOM 1724 O O . LEU A 1 226 ? 13.562 -11.180 -3.548 1.00 92.19 226 LEU A O 1
ATOM 1728 N N . PRO A 1 227 ? 13.550 -13.327 -2.895 1.00 94.50 227 PRO A N 1
ATOM 1729 C CA . PRO A 1 227 ? 12.711 -13.749 -4.016 1.00 94.50 227 PRO A CA 1
ATOM 1730 C C . PRO A 1 227 ? 11.405 -12.953 -4.093 1.00 94.50 227 PRO A C 1
ATOM 1732 O O . PRO A 1 227 ? 11.021 -12.483 -5.161 1.00 94.50 227 PRO A O 1
ATOM 1735 N N . ARG A 1 228 ? 10.750 -12.724 -2.947 1.00 95.44 228 ARG A N 1
ATOM 1736 C CA . ARG A 1 228 ? 9.514 -11.937 -2.888 1.00 95.44 228 ARG A CA 1
ATOM 1737 C C . ARG A 1 228 ? 9.762 -10.466 -3.216 1.00 95.44 228 ARG A C 1
ATOM 1739 O O . ARG A 1 228 ? 8.999 -9.892 -3.983 1.00 95.44 228 ARG A O 1
ATOM 1746 N N . GLN A 1 229 ? 10.830 -9.870 -2.688 1.00 95.75 229 GLN A N 1
ATOM 1747 C CA . GLN A 1 229 ? 11.215 -8.489 -3.010 1.00 95.75 229 GLN A CA 1
ATOM 1748 C C . GLN A 1 229 ? 11.411 -8.296 -4.517 1.00 95.75 229 GLN A C 1
ATOM 1750 O O . GLN A 1 229 ? 10.876 -7.346 -5.083 1.00 95.75 229 GLN A O 1
ATOM 1755 N N . LEU A 1 230 ? 12.107 -9.228 -5.173 1.00 96.44 230 LEU A N 1
ATOM 1756 C CA . LEU A 1 230 ? 12.340 -9.201 -6.617 1.00 96.44 230 LEU A CA 1
ATOM 1757 C C . LEU A 1 230 ? 11.048 -9.381 -7.421 1.00 96.44 230 LEU A C 1
ATOM 1759 O O . LEU A 1 230 ? 10.865 -8.710 -8.435 1.00 96.44 230 LEU A O 1
ATOM 1763 N N . LEU A 1 231 ? 10.135 -10.248 -6.976 1.00 97.75 231 LEU A N 1
ATOM 1764 C CA . LEU A 1 231 ? 8.841 -10.439 -7.638 1.00 97.75 231 LEU A CA 1
ATOM 1765 C C . LEU A 1 231 ? 7.951 -9.197 -7.533 1.00 97.75 231 LEU A C 1
ATOM 1767 O O . LEU A 1 231 ? 7.374 -8.784 -8.535 1.00 97.75 231 LEU A O 1
ATOM 1771 N N . VAL A 1 232 ? 7.873 -8.566 -6.361 1.00 98.06 232 VAL A N 1
ATOM 1772 C CA . VAL A 1 232 ? 7.077 -7.339 -6.187 1.00 98.06 232 VAL A CA 1
ATOM 1773 C C . VAL A 1 232 ? 7.723 -6.164 -6.929 1.00 98.06 232 VAL A C 1
ATOM 1775 O O . VAL A 1 232 ? 7.015 -5.390 -7.567 1.00 98.06 232 VAL A O 1
ATOM 1778 N N . LEU A 1 233 ? 9.059 -6.074 -6.959 1.00 98.06 233 LEU A N 1
ATOM 1779 C CA . LEU A 1 233 ? 9.757 -5.119 -7.826 1.00 98.06 233 LEU A CA 1
ATOM 1780 C C . LEU A 1 233 ? 9.460 -5.386 -9.310 1.00 98.06 233 LEU A C 1
ATOM 1782 O O . LEU A 1 233 ? 9.262 -4.444 -10.067 1.00 98.06 233 LEU A O 1
ATOM 1786 N N . SER A 1 234 ? 9.366 -6.651 -9.728 1.00 98.00 234 SER A N 1
ATOM 1787 C CA . SER A 1 234 ? 8.977 -7.006 -11.100 1.00 98.00 234 SER A CA 1
ATOM 1788 C C . SER A 1 234 ? 7.562 -6.535 -11.424 1.00 98.00 234 SER A C 1
ATOM 1790 O O . SER A 1 234 ? 7.337 -6.025 -12.514 1.00 98.00 234 SER A O 1
ATOM 1792 N N . GLN A 1 235 ? 6.615 -6.666 -10.490 1.00 98.00 235 GLN A N 1
ATOM 1793 C CA . GLN A 1 235 ? 5.253 -6.145 -10.662 1.00 98.00 235 GLN A CA 1
ATOM 1794 C C . GLN A 1 235 ? 5.253 -4.616 -10.768 1.00 98.00 235 GLN A C 1
ATOM 1796 O O . GLN A 1 235 ? 4.628 -4.070 -11.672 1.00 98.00 235 GLN A O 1
ATOM 1801 N N . PHE A 1 236 ? 6.007 -3.938 -9.899 1.00 98.38 236 PHE A N 1
ATOM 1802 C CA . PHE A 1 236 ? 6.142 -2.482 -9.911 1.00 98.38 236 PHE A CA 1
ATOM 1803 C C . PHE A 1 236 ? 6.750 -1.972 -11.225 1.00 98.38 236 PHE A C 1
ATOM 1805 O O . PHE A 1 236 ? 6.201 -1.077 -11.861 1.00 98.38 236 PHE A O 1
ATOM 1812 N N . LEU A 1 237 ? 7.858 -2.573 -11.673 1.00 98.06 237 LEU A N 1
ATOM 1813 C CA . LEU A 1 237 ? 8.481 -2.209 -12.944 1.00 98.06 237 LEU A CA 1
ATOM 1814 C C . LEU A 1 237 ? 7.602 -2.568 -14.135 1.00 98.06 237 LEU A C 1
ATOM 1816 O O . LEU A 1 237 ? 7.595 -1.823 -15.105 1.00 98.06 237 LEU A O 1
ATOM 1820 N N . LYS A 1 238 ? 6.835 -3.660 -14.066 1.00 97.25 238 LYS A N 1
ATOM 1821 C CA . LYS A 1 238 ? 5.885 -4.006 -15.122 1.00 97.25 238 LYS A CA 1
ATOM 1822 C C . LYS A 1 238 ? 4.810 -2.927 -15.255 1.00 97.25 238 LYS A C 1
ATOM 1824 O O . LYS A 1 238 ? 4.619 -2.441 -16.357 1.00 97.25 238 LYS A O 1
ATOM 1829 N N . ALA A 1 239 ? 4.185 -2.506 -14.154 1.00 96.56 239 ALA A N 1
ATOM 1830 C CA . ALA A 1 239 ? 3.206 -1.411 -14.163 1.00 96.56 239 ALA A CA 1
ATOM 1831 C C . ALA A 1 239 ? 3.814 -0.073 -14.636 1.00 96.56 239 ALA A C 1
ATOM 1833 O O . ALA A 1 239 ? 3.147 0.766 -15.233 1.00 96.56 239 ALA A O 1
ATOM 1834 N N . GLY A 1 240 ? 5.104 0.136 -14.365 1.00 96.69 240 GLY A N 1
ATOM 1835 C CA . GLY A 1 240 ? 5.817 1.356 -14.719 1.00 96.69 240 GLY A CA 1
ATOM 1836 C C . GLY A 1 240 ? 6.318 1.451 -16.159 1.00 96.69 240 GLY A C 1
ATOM 1837 O O . GLY A 1 240 ? 6.352 2.543 -16.719 1.00 96.69 240 GLY A O 1
ATOM 1838 N N . LEU A 1 241 ? 6.777 0.329 -16.714 1.00 96.75 241 LEU A N 1
ATOM 1839 C CA . LEU A 1 241 ? 7.607 0.284 -17.921 1.00 96.75 241 LEU A CA 1
ATOM 1840 C C . LEU A 1 241 ? 7.003 -0.553 -19.047 1.00 96.75 241 LEU A C 1
ATOM 1842 O O . LEU A 1 241 ? 7.463 -0.433 -20.177 1.00 96.75 241 LEU A O 1
ATOM 1846 N N . VAL A 1 242 ? 6.024 -1.416 -18.776 1.00 94.62 242 VAL A N 1
ATOM 1847 C CA . VAL A 1 242 ? 5.401 -2.266 -19.799 1.00 94.62 242 VAL A CA 1
ATOM 1848 C C . VAL A 1 242 ? 4.021 -1.713 -20.110 1.00 94.62 242 VAL A C 1
ATOM 1850 O O . VAL A 1 242 ? 3.220 -1.489 -19.206 1.00 94.62 242 VAL A O 1
ATOM 1853 N N . GLU A 1 243 ? 3.750 -1.490 -21.390 1.00 84.50 243 GLU A N 1
ATOM 1854 C CA . GLU A 1 243 ? 2.440 -1.040 -21.845 1.00 84.50 243 GLU A CA 1
ATOM 1855 C C . GLU A 1 243 ? 1.386 -2.133 -21.591 1.00 84.50 243 GLU A C 1
ATOM 1857 O O . GLU A 1 243 ? 1.657 -3.314 -21.835 1.00 84.50 243 GLU A O 1
ATOM 1862 N N . PRO A 1 244 ? 0.201 -1.795 -21.056 1.00 79.38 244 PRO A N 1
ATOM 1863 C CA . PRO A 1 244 ? -0.859 -2.776 -20.890 1.00 79.38 244 PRO A CA 1
ATOM 1864 C C . PRO A 1 244 ? -1.364 -3.235 -22.265 1.00 79.38 244 PRO A C 1
ATOM 1866 O O . PRO A 1 244 ? -1.673 -2.408 -23.120 1.00 79.38 244 PRO A O 1
ATOM 1869 N N . ASP A 1 245 ? -1.532 -4.552 -22.447 1.00 70.06 245 ASP A N 1
ATOM 1870 C CA . ASP A 1 245 ? -2.040 -5.164 -23.693 1.00 70.06 245 ASP A CA 1
ATOM 1871 C C . ASP A 1 245 ? -3.392 -4.568 -24.151 1.00 70.06 245 ASP A C 1
ATOM 1873 O O . ASP A 1 245 ? -3.777 -4.672 -25.314 1.00 70.06 245 ASP A O 1
ATOM 1877 N N . THR A 1 246 ? -4.126 -3.933 -23.231 1.00 58.88 246 THR A N 1
ATOM 1878 C CA . THR A 1 246 ? -5.440 -3.318 -23.449 1.00 58.88 246 THR A CA 1
ATOM 1879 C C . THR A 1 246 ? -5.391 -1.906 -24.031 1.00 58.88 246 THR A C 1
ATOM 1881 O O . THR A 1 246 ? -6.452 -1.301 -24.184 1.00 58.88 246 THR A O 1
ATOM 1884 N N . ALA A 1 247 ? -4.221 -1.362 -24.382 1.00 54.22 247 ALA A N 1
ATOM 1885 C CA . ALA A 1 247 ? -4.135 -0.170 -25.227 1.00 54.22 247 ALA A CA 1
ATOM 1886 C C . ALA A 1 247 ? -4.580 -0.521 -26.663 1.00 54.22 247 ALA A C 1
ATOM 1888 O O . ALA A 1 247 ? -3.810 -0.482 -27.620 1.00 54.22 247 ALA A O 1
ATOM 1889 N N . ALA A 1 248 ? -5.844 -0.932 -26.803 1.00 47.16 248 ALA A N 1
ATOM 1890 C CA . ALA A 1 248 ? -6.511 -1.076 -28.075 1.00 47.16 248 ALA A CA 1
ATOM 1891 C C . ALA A 1 248 ? -6.416 0.282 -28.761 1.00 47.16 248 ALA A C 1
ATOM 1893 O O . ALA A 1 248 ? -6.927 1.280 -28.249 1.00 47.16 248 ALA A O 1
ATOM 1894 N N . GLN A 1 249 ? -5.713 0.312 -29.894 1.00 49.03 249 GLN A N 1
ATOM 1895 C CA . GLN A 1 249 ? -5.693 1.481 -30.755 1.00 49.03 249 GLN A CA 1
ATOM 1896 C C . GLN A 1 249 ? -7.139 1.942 -30.949 1.00 49.03 249 GLN A C 1
ATOM 1898 O O . GLN A 1 249 ? -7.986 1.086 -31.236 1.00 49.03 249 GLN A O 1
ATOM 1903 N N . PRO A 1 250 ? -7.443 3.239 -30.748 1.00 52.19 250 PRO A N 1
ATOM 1904 C CA . PRO A 1 250 ? -8.797 3.739 -30.905 1.00 52.19 250 PRO A CA 1
ATOM 1905 C C . PRO A 1 250 ? -9.282 3.280 -32.272 1.00 52.19 250 PRO A C 1
ATOM 1907 O O . PRO A 1 250 ? -8.659 3.574 -33.295 1.00 52.19 250 PRO A O 1
ATOM 1910 N N . THR A 1 251 ? -10.334 2.461 -32.269 1.00 51.00 251 THR A N 1
ATOM 1911 C CA . THR A 1 251 ? -10.935 1.955 -33.495 1.00 51.00 251 THR A CA 1
ATOM 1912 C C . THR A 1 251 ? -11.215 3.165 -34.363 1.00 51.00 251 THR A C 1
ATOM 1914 O O . THR A 1 251 ? -11.925 4.073 -33.937 1.00 51.00 251 THR A O 1
ATOM 1917 N N . THR A 1 252 ? -10.602 3.203 -35.541 1.00 53.78 252 THR A N 1
ATOM 1918 C CA . THR A 1 252 ? -10.700 4.275 -36.532 1.00 53.78 252 THR A CA 1
ATOM 1919 C C . THR A 1 252 ? -12.112 4.333 -37.121 1.00 53.78 252 THR A C 1
ATOM 1921 O O . THR A 1 252 ? -12.311 4.083 -38.307 1.00 53.78 252 THR A O 1
ATOM 1924 N N . SER A 1 253 ? -13.122 4.589 -36.293 1.00 52.50 253 SER A N 1
ATOM 1925 C CA . SER A 1 253 ? -14.496 4.817 -36.715 1.00 52.50 253 SER A CA 1
ATOM 1926 C C . SER A 1 253 ? -14.666 6.306 -37.011 1.00 52.50 253 SER A C 1
ATOM 1928 O O . SER A 1 253 ? -14.805 7.100 -36.089 1.00 52.50 253 SER A O 1
ATOM 1930 N N . ASP A 1 254 ? -14.593 6.673 -38.294 1.00 55.97 254 ASP A N 1
ATOM 1931 C CA . ASP A 1 254 ? -15.159 7.892 -38.910 1.00 55.97 254 ASP A CA 1
ATOM 1932 C C . ASP A 1 254 ? -14.969 9.240 -38.185 1.00 55.97 254 ASP A C 1
ATOM 1934 O O . ASP A 1 254 ? -15.826 10.128 -38.193 1.00 55.97 254 ASP A O 1
ATOM 1938 N N . ASN A 1 255 ? -13.790 9.443 -37.611 1.00 57.84 255 ASN A N 1
ATOM 1939 C CA . ASN A 1 255 ? -13.490 10.592 -36.772 1.00 57.84 255 ASN A CA 1
ATOM 1940 C C . ASN A 1 255 ? -13.006 11.813 -37.577 1.00 57.84 255 ASN A C 1
ATOM 1942 O O . ASN A 1 255 ? -11.813 12.088 -37.703 1.00 57.84 255 ASN A O 1
ATOM 1946 N N . HIS A 1 256 ? -13.963 12.578 -38.105 1.00 68.44 256 HIS A N 1
ATOM 1947 C CA . HIS A 1 256 ? -13.721 13.928 -38.618 1.00 68.44 256 HIS A CA 1
ATOM 1948 C C . HIS A 1 256 ? -13.526 14.917 -37.461 1.00 68.44 256 HIS A C 1
ATOM 1950 O O . HIS A 1 256 ? -14.213 14.840 -36.441 1.00 68.44 256 HIS A O 1
ATOM 1956 N N . PHE A 1 257 ? -12.622 15.887 -37.629 1.00 71.81 257 PHE A N 1
ATOM 1957 C CA . PHE A 1 257 ? -12.497 17.017 -36.705 1.00 71.81 257 PHE A CA 1
ATOM 1958 C C . PHE A 1 257 ? -13.867 17.695 -36.498 1.00 71.81 257 PHE A C 1
ATOM 1960 O O . PHE A 1 257 ? -14.525 18.006 -37.494 1.00 71.81 257 PHE A O 1
ATOM 1967 N N . PRO A 1 258 ? -14.308 17.959 -35.250 1.00 71.56 258 PRO A N 1
ATOM 1968 C CA . PRO A 1 258 ? -13.572 17.839 -33.982 1.00 71.56 258 PRO A CA 1
ATOM 1969 C C . PRO A 1 258 ? -13.865 16.560 -33.159 1.00 71.56 258 PRO A C 1
ATOM 1971 O O . PRO A 1 258 ? -13.502 16.503 -31.990 1.00 71.56 258 PRO A O 1
ATOM 1974 N N . LEU A 1 259 ? -14.514 15.533 -33.718 1.00 73.94 259 LEU A N 1
ATOM 1975 C CA . LEU A 1 259 ? -14.963 14.343 -32.971 1.00 73.94 259 LEU A CA 1
ATOM 1976 C C . LEU A 1 259 ? -13.892 13.247 -32.801 1.00 73.94 259 LEU A C 1
ATOM 1978 O O . LEU A 1 259 ? -14.184 12.177 -32.280 1.00 73.94 259 LEU A O 1
ATOM 1982 N N . PHE A 1 260 ? -12.648 13.498 -33.206 1.00 73.19 260 PHE A N 1
ATOM 1983 C CA . PHE A 1 260 ? -11.596 12.481 -33.167 1.00 73.19 260 PHE A CA 1
ATOM 1984 C C . PHE A 1 260 ? -11.097 12.117 -31.768 1.00 73.19 260 PHE A C 1
ATOM 1986 O O . PHE A 1 260 ? -10.682 10.983 -31.554 1.00 73.19 260 PHE A O 1
ATOM 1993 N N . ASP A 1 261 ? -11.203 13.052 -30.825 1.00 76.62 261 ASP A N 1
ATOM 1994 C CA . ASP A 1 261 ? -10.715 12.923 -29.450 1.00 76.62 261 ASP A CA 1
ATOM 1995 C C . ASP A 1 261 ? -11.815 13.293 -28.435 1.00 76.62 261 ASP A C 1
ATOM 1997 O O . ASP A 1 261 ? -11.554 13.929 -27.412 1.00 76.62 261 ASP A O 1
ATOM 2001 N N . VAL A 1 262 ? -13.079 12.921 -28.700 1.00 81.06 262 VAL A N 1
ATOM 2002 C CA . VAL A 1 262 ? -14.217 13.267 -27.814 1.00 81.06 262 VAL A CA 1
ATOM 2003 C C . VAL A 1 262 ? -13.929 12.886 -26.363 1.00 81.06 262 VAL A C 1
ATOM 2005 O O . VAL A 1 262 ? -14.176 13.690 -25.467 1.00 81.06 262 VAL A O 1
ATOM 2008 N N . GLU A 1 263 ? -13.334 11.715 -26.131 1.00 79.31 263 GLU A N 1
ATOM 2009 C CA . GLU A 1 263 ? -12.996 11.227 -24.790 1.00 79.31 263 GLU A CA 1
ATOM 2010 C C . GLU A 1 263 ? -12.068 12.179 -24.019 1.00 79.31 263 GLU A C 1
ATOM 2012 O O . GLU A 1 263 ? -12.233 12.352 -22.812 1.00 79.31 263 GLU A O 1
ATOM 2017 N N . ARG A 1 264 ? -11.146 12.873 -24.704 1.00 81.38 264 ARG A N 1
ATOM 2018 C CA . ARG A 1 264 ? -10.237 13.854 -24.081 1.00 81.38 264 ARG A CA 1
ATOM 2019 C C . ARG A 1 264 ? -10.942 15.155 -23.695 1.00 81.38 264 ARG A C 1
ATOM 2021 O O . ARG A 1 264 ? -10.441 15.897 -22.853 1.00 81.38 264 ARG A O 1
ATOM 2028 N N . HIS A 1 265 ? -12.085 15.440 -24.315 1.00 82.75 265 HIS A N 1
ATOM 2029 C CA . HIS A 1 265 ? -12.898 16.630 -24.062 1.00 82.75 265 HIS A CA 1
ATOM 2030 C C . HIS A 1 265 ? -14.064 16.371 -23.094 1.00 82.75 265 HIS A C 1
ATOM 2032 O O . HIS A 1 265 ? -14.779 17.308 -22.731 1.00 82.75 265 HIS A O 1
ATOM 2038 N N . MET A 1 266 ? -14.264 15.123 -22.660 1.00 86.06 266 MET A N 1
ATOM 2039 C CA . MET A 1 266 ? -15.258 14.768 -21.648 1.00 86.06 266 MET A CA 1
ATOM 2040 C C . MET A 1 266 ? -14.752 15.023 -20.223 1.00 86.06 266 MET A C 1
ATOM 2042 O O . MET A 1 266 ? -13.559 15.191 -19.970 1.00 86.06 266 MET A O 1
ATOM 2046 N N . ILE A 1 267 ? -15.684 15.047 -19.264 1.00 89.00 267 ILE A N 1
ATOM 2047 C CA . ILE A 1 267 ? -15.339 15.097 -17.839 1.00 89.00 267 ILE A CA 1
ATOM 2048 C C . ILE A 1 267 ? -14.527 13.836 -17.504 1.00 89.00 267 ILE A C 1
ATOM 2050 O O . ILE A 1 267 ? -15.010 12.732 -17.767 1.00 89.00 267 ILE A O 1
ATOM 2054 N N . PRO A 1 268 ? -13.323 13.969 -16.918 1.00 86.81 268 PRO A N 1
ATOM 2055 C CA . PRO A 1 268 ? -12.508 12.818 -16.558 1.00 86.81 268 PRO A CA 1
ATOM 2056 C C . PRO A 1 268 ? -13.236 11.869 -15.601 1.00 86.81 268 PRO A C 1
ATOM 2058 O O . PRO A 1 268 ? -13.912 12.307 -14.673 1.00 86.81 268 PRO A O 1
ATOM 2061 N N . SER A 1 269 ? -13.032 10.566 -15.781 1.00 81.31 269 SER A N 1
ATOM 2062 C CA . SER A 1 269 ? -13.593 9.520 -14.914 1.00 81.31 269 SER A CA 1
ATOM 2063 C C . SER A 1 269 ? -12.861 9.359 -13.574 1.00 81.31 269 SER A C 1
ATOM 2065 O O . SER A 1 269 ? -13.390 8.741 -12.655 1.00 81.31 269 SER A O 1
ATOM 2067 N N . ARG A 1 270 ? -11.651 9.917 -13.451 1.00 77.69 270 ARG A N 1
ATOM 2068 C CA . ARG A 1 270 ? -10.802 9.869 -12.247 1.00 77.69 270 ARG A CA 1
ATOM 2069 C C . ARG A 1 270 ? -11.010 11.098 -11.361 1.00 77.69 270 ARG A C 1
ATOM 2071 O O . ARG A 1 270 ? -11.112 12.212 -11.878 1.00 77.69 270 ARG A O 1
ATOM 2078 N N . ALA A 1 271 ? -10.983 10.932 -10.036 1.00 78.94 271 ALA A N 1
ATOM 2079 C CA . ALA A 1 271 ? -11.300 12.025 -9.111 1.00 78.94 271 ALA A CA 1
ATOM 2080 C C . ALA A 1 271 ? -10.294 13.190 -9.159 1.00 78.94 271 ALA A C 1
ATOM 2082 O O . ALA A 1 271 ? -10.673 14.338 -8.934 1.00 78.94 271 ALA A O 1
ATOM 2083 N N . ASN A 1 272 ? -9.018 12.919 -9.463 1.00 81.12 272 ASN A N 1
ATOM 2084 C CA . ASN A 1 272 ? -7.952 13.927 -9.435 1.00 81.12 272 ASN A CA 1
ATOM 2085 C C . ASN A 1 272 ? -7.172 14.018 -10.758 1.00 81.12 272 ASN A C 1
ATOM 2087 O O . ASN A 1 272 ? -5.952 13.856 -10.810 1.00 81.12 272 ASN A O 1
ATOM 2091 N N . ALA A 1 273 ? -7.885 14.266 -11.859 1.00 85.25 273 ALA A N 1
ATOM 2092 C CA . ALA A 1 273 ? -7.309 14.177 -13.200 1.00 85.25 273 ALA A CA 1
ATOM 2093 C C . ALA A 1 273 ? -6.160 15.152 -13.493 1.00 85.25 273 ALA A C 1
ATOM 2095 O O . ALA A 1 273 ? -5.252 14.840 -14.262 1.00 85.25 273 ALA A O 1
ATOM 2096 N N . TYR A 1 274 ? -6.180 16.322 -12.864 1.00 88.69 274 TYR A N 1
ATOM 2097 C CA . TYR A 1 274 ? -5.224 17.397 -13.120 1.00 88.69 274 TYR A CA 1
ATOM 2098 C C . TYR A 1 274 ? -4.153 17.516 -12.027 1.00 88.69 274 TYR A C 1
ATOM 2100 O O . TYR A 1 274 ? -3.432 18.508 -11.973 1.00 88.69 274 TYR A O 1
ATOM 2108 N N . ALA A 1 275 ? -4.011 16.496 -11.170 1.00 85.56 275 ALA A N 1
ATOM 2109 C CA . ALA A 1 275 ? -3.032 16.469 -10.077 1.00 85.56 275 ALA A CA 1
ATOM 2110 C C . ALA A 1 275 ? -1.581 16.694 -10.534 1.00 85.56 275 ALA A C 1
ATOM 2112 O O . ALA A 1 275 ? -0.758 17.218 -9.780 1.00 85.56 275 ALA A O 1
ATOM 2113 N N . HIS A 1 276 ? -1.278 16.295 -11.768 1.00 85.62 276 HIS A N 1
ATOM 2114 C CA . HIS A 1 276 ? 0.037 16.428 -12.388 1.00 85.62 276 HIS A CA 1
ATOM 2115 C C . HIS A 1 276 ? 0.412 17.872 -12.711 1.00 85.62 276 HIS A C 1
ATOM 2117 O O . HIS A 1 276 ? 1.590 18.194 -12.721 1.00 85.62 276 HIS A O 1
ATOM 2123 N N . LEU A 1 277 ? -0.569 18.762 -12.890 1.00 89.31 277 LEU A N 1
ATOM 2124 C CA . LEU A 1 277 ? -0.306 20.189 -13.084 1.00 89.31 277 LEU A CA 1
ATOM 2125 C C . LEU A 1 277 ? 0.157 20.872 -11.789 1.00 89.31 277 LEU A C 1
ATOM 2127 O O . LEU A 1 277 ? 0.670 21.984 -11.835 1.00 89.31 277 LEU A O 1
ATOM 2131 N N . ASN A 1 278 ? -0.065 20.230 -10.634 1.00 89.81 278 ASN A N 1
ATOM 2132 C CA . ASN A 1 278 ? 0.357 20.689 -9.310 1.00 89.81 278 ASN A CA 1
ATOM 2133 C C . ASN A 1 278 ? 0.018 22.169 -8.996 1.00 89.81 278 ASN A C 1
ATOM 2135 O O . ASN A 1 278 ? 0.725 22.822 -8.235 1.00 89.81 278 ASN A O 1
ATOM 2139 N N . LEU A 1 279 ? -1.084 22.701 -9.546 1.00 90.88 279 LEU A N 1
ATOM 2140 C CA . LEU A 1 279 ? -1.433 24.134 -9.473 1.00 90.88 279 LEU A CA 1
ATOM 2141 C C . LEU A 1 279 ? -1.669 24.653 -8.045 1.00 90.88 279 LEU A C 1
ATOM 2143 O O . LEU A 1 279 ? -1.522 25.844 -7.785 1.00 90.88 279 LEU A O 1
ATOM 2147 N N . PHE A 1 280 ? -2.058 23.764 -7.130 1.00 89.31 280 PHE A N 1
ATOM 2148 C CA . PHE A 1 280 ? -2.406 24.094 -5.743 1.00 89.31 280 PHE A CA 1
ATOM 2149 C C . PHE A 1 280 ? -1.527 23.373 -4.711 1.00 89.31 280 PHE A C 1
ATOM 2151 O O . PHE A 1 280 ? -1.800 23.449 -3.513 1.00 89.31 280 PHE A O 1
ATOM 2158 N N . GLY A 1 281 ? -0.511 22.631 -5.159 1.00 85.50 281 GLY A N 1
ATOM 2159 C CA . GLY A 1 281 ? 0.394 21.897 -4.280 1.00 85.50 281 GLY A CA 1
ATOM 2160 C C . GLY A 1 281 ? 1.686 22.658 -4.006 1.00 85.50 281 GLY A C 1
ATOM 2161 O O . GLY A 1 281 ? 2.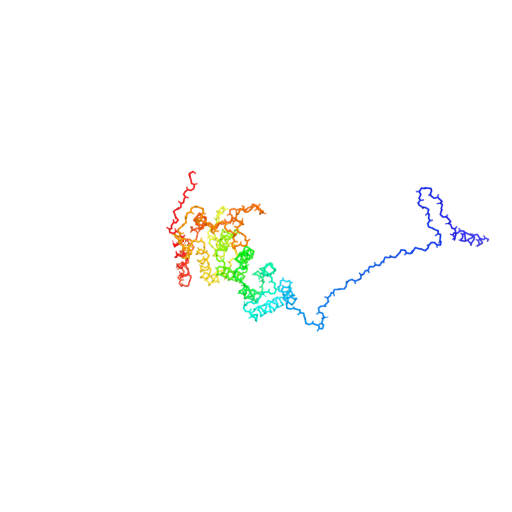000 23.665 -4.639 1.00 85.50 281 GLY A O 1
ATOM 2162 N N . SER A 1 282 ? 2.466 22.163 -3.048 1.00 86.69 282 SER A N 1
ATOM 2163 C CA . SER A 1 282 ? 3.844 22.620 -2.875 1.00 86.69 282 SER A CA 1
ATOM 2164 C C . SER A 1 282 ? 4.679 22.252 -4.101 1.00 86.69 282 SER A C 1
ATOM 2166 O O . SER A 1 282 ? 4.445 21.209 -4.717 1.00 86.69 282 SER A O 1
ATOM 2168 N N . SER A 1 283 ? 5.694 23.059 -4.413 1.00 86.50 283 SER A N 1
ATOM 2169 C CA . SER A 1 283 ? 6.700 22.705 -5.418 1.00 86.50 283 SER A CA 1
ATOM 2170 C C . SER A 1 283 ? 7.266 21.314 -5.124 1.00 86.50 283 SER A C 1
ATOM 2172 O O . SER A 1 283 ? 7.688 21.044 -3.995 1.00 86.50 283 SER A O 1
ATOM 2174 N N . ARG A 1 284 ? 7.242 20.435 -6.125 1.00 86.06 284 ARG A N 1
ATOM 2175 C CA . ARG A 1 284 ? 7.769 19.075 -6.027 1.00 86.06 284 ARG A CA 1
ATOM 2176 C C . ARG A 1 284 ? 9.224 19.071 -6.479 1.00 86.06 284 ARG A C 1
ATOM 2178 O O . ARG A 1 284 ? 9.605 19.804 -7.385 1.00 86.06 284 ARG A O 1
ATOM 2185 N N . ASP A 1 285 ? 10.039 18.282 -5.792 1.00 89.94 285 ASP A N 1
ATOM 2186 C CA . ASP A 1 285 ? 11.371 17.928 -6.262 1.00 89.94 285 ASP A CA 1
ATOM 2187 C C . ASP A 1 285 ? 11.270 16.858 -7.358 1.00 89.94 285 ASP A C 1
ATOM 2189 O O . ASP A 1 285 ? 10.245 16.190 -7.487 1.00 89.94 285 ASP A O 1
ATOM 2193 N N . GLU A 1 286 ? 12.351 16.623 -8.106 1.00 87.25 286 GLU A N 1
ATOM 2194 C CA . GLU A 1 286 ? 12.381 15.592 -9.161 1.00 87.25 286 GLU A CA 1
ATOM 2195 C C . GLU A 1 286 ? 11.997 14.190 -8.644 1.00 87.25 286 GLU A C 1
ATOM 2197 O O . GLU A 1 286 ? 11.584 13.318 -9.407 1.00 87.25 286 GLU A O 1
ATOM 2202 N N . GLU A 1 287 ? 12.146 13.939 -7.341 1.00 89.62 287 GLU A N 1
ATOM 2203 C CA . GLU A 1 287 ? 11.746 12.682 -6.709 1.00 89.62 287 GLU A CA 1
ATOM 2204 C C . GLU A 1 287 ? 10.259 12.625 -6.369 1.00 89.62 287 GLU A C 1
ATOM 2206 O O . GLU A 1 287 ? 9.685 11.541 -6.312 1.00 89.62 287 GLU A O 1
ATOM 2211 N N . GLY A 1 288 ? 9.653 13.767 -6.048 1.00 90.44 288 GLY A N 1
ATOM 2212 C CA . GLY A 1 288 ? 8.240 13.915 -5.718 1.00 90.44 288 GLY A CA 1
ATOM 2213 C C . GLY A 1 288 ? 7.350 14.175 -6.925 1.00 90.44 288 GLY A C 1
ATOM 2214 O O . GLY A 1 288 ? 6.135 14.227 -6.749 1.00 90.44 288 GLY A O 1
ATOM 2215 N N . GLU A 1 289 ? 7.936 14.336 -8.108 1.00 91.12 289 GLU A N 1
ATOM 2216 C CA . GLU A 1 289 ? 7.210 14.623 -9.339 1.00 91.12 289 GLU A CA 1
ATOM 2217 C C . GLU A 1 289 ? 6.258 13.486 -9.747 1.00 91.12 289 GLU A C 1
ATOM 2219 O O . GLU A 1 289 ? 6.410 12.330 -9.327 1.00 91.12 289 GLU A O 1
ATOM 2224 N N . MET A 1 290 ? 5.242 13.834 -10.541 1.00 92.62 290 MET A N 1
ATOM 2225 C CA . MET A 1 290 ? 4.331 12.871 -11.162 1.00 92.62 290 MET A CA 1
ATOM 2226 C C . MET A 1 290 ? 4.837 12.473 -12.546 1.00 92.62 290 MET A C 1
ATOM 2228 O O . MET A 1 290 ? 4.842 13.284 -13.465 1.00 92.62 290 MET A O 1
ATOM 2232 N N . TYR A 1 291 ? 5.190 11.200 -12.709 1.00 93.06 291 TYR A N 1
ATOM 2233 C CA . TYR A 1 291 ? 5.586 10.634 -13.998 1.00 93.06 291 TYR A CA 1
ATOM 2234 C C . TYR A 1 291 ? 4.407 9.852 -14.588 1.00 93.06 291 TYR A C 1
ATOM 2236 O O . TYR A 1 291 ? 4.261 8.651 -14.349 1.00 93.06 291 TYR A O 1
ATOM 2244 N N . ILE A 1 292 ? 3.518 10.554 -15.297 1.00 88.88 292 ILE A N 1
ATOM 2245 C CA . ILE A 1 292 ? 2.338 9.932 -15.923 1.00 88.88 292 ILE A CA 1
ATOM 2246 C C . ILE A 1 292 ? 2.774 9.081 -17.113 1.00 88.88 292 ILE A C 1
ATOM 2248 O O . ILE A 1 292 ? 2.428 7.900 -17.204 1.00 88.88 292 ILE A O 1
ATOM 2252 N N . ASP A 1 293 ? 3.571 9.668 -17.998 1.00 90.50 293 ASP A N 1
ATOM 2253 C CA . ASP A 1 293 ? 3.927 9.027 -19.251 1.00 90.50 293 ASP A CA 1
ATOM 2254 C C . ASP A 1 293 ? 4.939 7.903 -19.027 1.00 90.50 293 ASP A C 1
ATOM 2256 O O . ASP A 1 293 ? 5.770 7.917 -18.110 1.00 90.50 293 ASP A O 1
ATOM 2260 N N . ARG A 1 294 ? 4.824 6.861 -19.849 1.00 93.56 294 ARG A N 1
ATOM 2261 C CA . ARG A 1 294 ? 5.711 5.696 -19.788 1.00 93.56 294 ARG A CA 1
ATOM 2262 C C . ARG A 1 294 ? 7.143 6.075 -20.164 1.00 93.56 294 ARG A C 1
ATOM 2264 O O . ARG A 1 294 ? 8.068 5.689 -19.455 1.00 93.56 294 ARG A O 1
ATOM 2271 N N . GLU A 1 295 ? 7.321 6.871 -21.214 1.00 92.81 295 GLU A N 1
ATOM 2272 C CA . GLU A 1 295 ? 8.641 7.318 -21.686 1.00 92.81 295 GLU A CA 1
ATOM 2273 C C . GLU A 1 295 ? 9.395 8.118 -20.616 1.00 92.81 295 GLU A C 1
ATOM 2275 O O . GLU A 1 295 ? 10.587 7.912 -20.379 1.00 92.81 295 GLU A O 1
ATOM 2280 N N . ASP A 1 296 ? 8.682 8.969 -19.882 1.00 93.19 296 ASP A N 1
ATOM 2281 C CA . ASP A 1 296 ? 9.232 9.716 -18.756 1.00 93.19 296 ASP A CA 1
ATOM 2282 C C . ASP A 1 296 ? 9.714 8.796 -17.629 1.00 93.19 296 ASP A C 1
ATOM 2284 O O . ASP A 1 296 ? 10.819 8.964 -17.093 1.00 93.19 296 ASP A O 1
ATOM 2288 N N . ARG A 1 297 ? 8.915 7.773 -17.303 1.00 95.81 297 ARG A N 1
ATOM 2289 C CA . ARG A 1 297 ? 9.292 6.738 -16.332 1.00 95.81 297 ARG A CA 1
ATOM 2290 C C . ARG A 1 297 ? 10.514 5.947 -16.801 1.00 95.81 297 ARG A C 1
ATOM 2292 O O . ARG A 1 297 ? 11.418 5.734 -15.985 1.00 95.81 297 ARG A O 1
ATOM 2299 N N . GLN A 1 298 ? 10.577 5.568 -18.081 1.00 96.31 298 GLN A N 1
ATOM 2300 C CA . GLN A 1 298 ? 11.726 4.888 -18.694 1.00 96.31 298 GLN A CA 1
ATOM 2301 C C . GLN A 1 298 ? 12.990 5.747 -18.621 1.00 96.31 298 GLN A C 1
ATOM 2303 O O . GLN A 1 298 ? 14.025 5.267 -18.161 1.00 96.31 298 GLN A O 1
ATOM 2308 N N . ARG A 1 299 ? 12.908 7.031 -18.985 1.00 94.88 299 ARG A N 1
ATOM 2309 C CA . ARG A 1 299 ? 14.034 7.975 -18.949 1.00 94.88 299 ARG A CA 1
ATOM 2310 C C . ARG A 1 299 ? 14.636 8.100 -17.556 1.00 94.88 299 ARG A C 1
ATOM 2312 O O . ARG A 1 299 ? 15.849 7.967 -17.376 1.00 94.88 299 ARG A O 1
ATOM 2319 N N . VAL A 1 300 ? 13.797 8.312 -16.543 1.00 94.44 300 VAL A N 1
ATOM 2320 C CA . VAL A 1 300 ? 14.273 8.422 -15.157 1.00 94.44 300 VAL A CA 1
ATOM 2321 C C . VAL A 1 300 ? 14.816 7.092 -14.645 1.00 94.44 300 VAL A C 1
ATOM 2323 O O . VAL A 1 300 ? 15.842 7.073 -13.958 1.00 94.44 300 VAL A O 1
ATOM 2326 N N . PHE A 1 301 ? 14.170 5.980 -15.001 1.00 95.81 301 PHE A N 1
ATOM 2327 C CA . PHE A 1 301 ? 14.647 4.646 -14.654 1.00 95.81 301 PHE A CA 1
ATOM 2328 C C . PHE A 1 301 ? 16.029 4.363 -15.257 1.00 95.81 301 PHE A C 1
ATOM 2330 O O . PHE A 1 301 ? 16.942 3.985 -14.519 1.00 95.81 301 PHE A O 1
ATOM 2337 N N . HIS A 1 302 ? 16.209 4.627 -16.554 1.00 95.50 302 HIS A N 1
ATOM 2338 C CA . HIS A 1 302 ? 17.474 4.481 -17.271 1.00 95.50 302 HIS A CA 1
ATOM 2339 C C . HIS A 1 302 ? 18.589 5.290 -16.609 1.00 95.50 302 HIS A C 1
ATOM 2341 O O . HIS A 1 302 ? 19.629 4.743 -16.239 1.00 95.50 302 HIS A O 1
ATOM 2347 N N . LYS A 1 303 ? 18.332 6.583 -16.377 1.00 93.94 303 LYS A N 1
ATOM 2348 C CA . LYS A 1 303 ? 19.323 7.526 -15.848 1.00 93.94 303 LYS A CA 1
ATOM 2349 C C . LYS A 1 303 ? 19.747 7.229 -14.408 1.00 93.94 303 LYS A C 1
ATOM 2351 O O . LYS A 1 303 ? 20.891 7.497 -14.054 1.00 93.94 303 LYS A O 1
ATOM 2356 N N . ARG A 1 304 ? 18.834 6.747 -13.553 1.00 93.31 304 ARG A N 1
ATOM 2357 C CA . ARG A 1 304 ? 19.065 6.697 -12.092 1.00 93.31 304 ARG A CA 1
ATOM 2358 C C . ARG A 1 304 ? 19.123 5.308 -11.478 1.00 93.31 304 ARG A C 1
ATOM 2360 O O . ARG A 1 304 ? 19.701 5.174 -10.408 1.00 93.31 304 ARG A O 1
ATOM 2367 N N . PHE A 1 305 ? 18.489 4.309 -12.086 1.00 95.50 305 PHE A N 1
ATOM 2368 C CA . PHE A 1 305 ? 18.237 3.029 -11.417 1.00 95.50 305 PHE A CA 1
ATOM 2369 C C . PHE A 1 305 ? 18.671 1.818 -12.240 1.00 95.50 305 PHE A C 1
ATOM 2371 O O . PHE A 1 305 ? 19.038 0.799 -11.660 1.00 95.50 305 PHE A O 1
ATOM 2378 N N . GLN A 1 306 ? 18.659 1.902 -13.573 1.00 94.88 306 GLN A N 1
ATOM 2379 C CA . GLN A 1 306 ? 18.870 0.738 -14.432 1.00 94.88 306 GLN A CA 1
ATOM 2380 C C . GLN A 1 306 ? 20.215 0.049 -14.183 1.00 94.88 306 GLN A C 1
ATOM 2382 O O . GLN A 1 306 ? 20.249 -1.176 -14.090 1.00 94.88 306 GLN A O 1
ATOM 2387 N N . ALA A 1 307 ? 21.309 0.800 -14.032 1.00 93.56 307 ALA A N 1
ATOM 2388 C CA . ALA A 1 307 ? 22.635 0.222 -13.807 1.00 93.56 307 ALA A CA 1
ATOM 2389 C C . ALA A 1 307 ? 22.710 -0.596 -12.501 1.00 93.56 307 ALA A C 1
ATOM 2391 O O . ALA A 1 307 ? 23.165 -1.745 -12.508 1.00 93.56 307 ALA A O 1
ATOM 2392 N N . ASP A 1 308 ? 22.212 -0.032 -11.397 1.00 93.75 308 ASP A N 1
ATOM 2393 C CA . ASP A 1 308 ? 22.188 -0.702 -10.092 1.00 93.75 308 ASP A CA 1
ATOM 2394 C C . ASP A 1 308 ? 21.238 -1.906 -10.103 1.00 93.75 308 ASP A C 1
ATOM 2396 O O . ASP A 1 308 ? 21.597 -2.986 -9.633 1.00 93.75 308 ASP A O 1
ATOM 2400 N N . VAL A 1 309 ? 20.051 -1.759 -10.704 1.00 95.06 309 VAL A N 1
ATOM 2401 C CA . VAL A 1 309 ? 19.057 -2.837 -10.810 1.00 95.06 309 VAL A CA 1
ATOM 2402 C C . VAL A 1 309 ? 19.595 -4.001 -11.638 1.00 95.06 309 VAL A C 1
ATOM 2404 O O . VAL A 1 309 ? 19.495 -5.146 -11.205 1.00 95.06 309 VAL A O 1
ATOM 2407 N N . VAL A 1 310 ? 20.198 -3.742 -12.802 1.00 94.62 310 VAL A N 1
ATOM 2408 C CA . VAL A 1 310 ? 20.787 -4.796 -13.645 1.00 94.62 310 VAL A CA 1
ATOM 2409 C C . VAL A 1 310 ? 21.904 -5.518 -12.891 1.00 94.62 310 VAL A C 1
ATOM 2411 O O . VAL A 1 310 ? 21.920 -6.748 -12.847 1.00 94.62 310 VAL A O 1
ATOM 2414 N N . THR A 1 311 ? 22.791 -4.776 -12.225 1.00 93.44 311 THR A N 1
ATOM 2415 C CA . THR A 1 311 ? 23.879 -5.363 -11.427 1.00 93.44 311 THR A CA 1
ATOM 2416 C C . THR A 1 311 ? 23.340 -6.227 -10.283 1.00 93.44 311 THR A C 1
ATOM 2418 O O . THR A 1 311 ? 23.801 -7.353 -10.069 1.00 93.44 311 THR A O 1
ATOM 2421 N N . GLY A 1 312 ? 22.330 -5.731 -9.567 1.00 91.44 312 GLY A N 1
ATOM 2422 C CA . GLY A 1 312 ? 21.672 -6.444 -8.477 1.00 91.44 312 GLY A CA 1
ATOM 2423 C C . GLY A 1 312 ? 20.953 -7.716 -8.934 1.00 91.44 312 GLY A C 1
ATOM 2424 O O . GLY A 1 312 ? 21.055 -8.758 -8.281 1.00 91.44 312 GLY A O 1
ATOM 2425 N N . VAL A 1 313 ? 20.285 -7.665 -10.089 1.00 92.88 313 VAL A N 1
ATOM 2426 C CA . VAL A 1 313 ? 19.633 -8.820 -10.725 1.00 92.88 313 VAL A CA 1
ATOM 2427 C C . VAL A 1 313 ? 20.650 -9.885 -11.122 1.00 92.88 313 VAL A C 1
ATOM 2429 O O . VAL A 1 313 ? 20.423 -11.066 -10.858 1.00 92.88 313 VAL A O 1
ATOM 2432 N N . GLU A 1 314 ? 21.785 -9.498 -11.705 1.00 93.25 314 GLU A N 1
ATOM 2433 C CA . GLU A 1 314 ? 22.847 -10.445 -12.062 1.00 93.25 314 GLU A CA 1
ATOM 2434 C C . GLU A 1 314 ? 23.464 -11.113 -10.828 1.00 93.25 314 GLU A C 1
ATOM 2436 O O . GLU A 1 314 ? 23.748 -12.312 -10.851 1.00 93.25 314 GLU A O 1
ATOM 2441 N N . HIS A 1 315 ? 23.607 -10.386 -9.715 1.00 89.25 315 HIS A N 1
ATOM 2442 C CA . HIS A 1 315 ? 24.003 -10.998 -8.445 1.00 89.25 315 HIS A CA 1
ATOM 2443 C C . HIS A 1 315 ? 22.952 -12.006 -7.952 1.00 89.25 315 HIS A C 1
ATOM 2445 O O . HIS A 1 315 ? 23.298 -13.138 -7.618 1.00 89.25 315 HIS A O 1
ATOM 2451 N N . ALA A 1 316 ? 21.668 -11.636 -7.958 1.00 89.62 316 ALA A N 1
ATOM 2452 C CA . ALA A 1 316 ? 20.583 -12.514 -7.513 1.00 89.62 316 ALA A CA 1
ATOM 2453 C C . ALA A 1 316 ? 20.425 -13.774 -8.387 1.00 89.62 316 ALA A C 1
ATOM 2455 O O . ALA A 1 316 ? 20.094 -14.843 -7.877 1.00 89.62 316 ALA A O 1
ATOM 2456 N N . LYS A 1 317 ? 20.720 -13.698 -9.693 1.00 90.44 317 LYS A N 1
ATOM 2457 C CA . LYS A 1 317 ? 20.767 -14.880 -10.574 1.00 90.44 317 LYS A CA 1
ATOM 2458 C C . LYS A 1 317 ? 21.817 -15.897 -10.140 1.00 90.44 317 LYS A C 1
ATOM 2460 O O . LYS A 1 317 ? 21.563 -17.098 -10.226 1.00 90.44 317 LYS A O 1
ATOM 2465 N N . ARG A 1 318 ? 22.977 -15.432 -9.666 1.00 89.56 318 ARG A N 1
ATOM 2466 C CA . ARG A 1 318 ? 24.085 -16.303 -9.235 1.00 89.56 318 ARG A CA 1
ATOM 2467 C C . ARG A 1 318 ? 23.783 -17.063 -7.947 1.00 89.56 318 ARG A C 1
ATOM 2469 O O . ARG A 1 318 ? 24.354 -18.128 -7.753 1.00 89.56 318 ARG A O 1
ATOM 2476 N N . GLU A 1 319 ? 22.880 -16.563 -7.103 1.00 83.12 319 GLU A N 1
ATOM 2477 C CA . GLU A 1 319 ? 22.433 -17.287 -5.901 1.00 83.12 319 GLU A CA 1
ATOM 2478 C C . GLU A 1 319 ? 21.628 -18.558 -6.233 1.00 83.12 319 GLU A C 1
ATOM 2480 O O . GLU A 1 319 ? 21.481 -19.431 -5.379 1.00 83.12 319 GLU A O 1
ATOM 2485 N N . ALA A 1 320 ? 21.161 -18.703 -7.483 1.00 83.00 320 ALA A N 1
ATOM 2486 C CA . ALA A 1 320 ? 20.324 -19.805 -7.956 1.00 83.00 320 ALA A CA 1
ATOM 2487 C C . ALA A 1 320 ? 19.021 -19.973 -7.133 1.00 83.00 320 ALA A C 1
ATOM 2489 O O . ALA A 1 320 ? 18.601 -19.093 -6.379 1.00 83.00 320 ALA A O 1
ATOM 2490 N N . GLY A 1 321 ? 18.291 -21.069 -7.356 1.00 90.25 321 GLY A N 1
ATOM 2491 C CA . GLY A 1 321 ? 17.060 -21.372 -6.616 1.00 90.25 321 GLY A CA 1
ATOM 2492 C C . GLY A 1 321 ? 15.923 -20.362 -6.832 1.00 90.25 321 GLY A C 1
ATOM 2493 O O . GLY A 1 321 ? 15.671 -19.908 -7.949 1.00 90.25 321 GLY A O 1
ATOM 2494 N N . GLU A 1 322 ? 15.189 -20.045 -5.763 1.00 92.50 322 GLU A N 1
ATOM 2495 C CA . GLU A 1 322 ? 14.044 -19.123 -5.810 1.00 92.50 322 GLU A CA 1
ATOM 2496 C C . GLU A 1 322 ? 14.445 -17.687 -6.149 1.00 92.50 322 GLU A C 1
ATOM 2498 O O . GLU A 1 322 ? 13.767 -17.047 -6.954 1.00 92.50 322 GLU A O 1
ATOM 2503 N N . ALA A 1 323 ? 15.560 -17.202 -5.593 1.00 91.31 323 ALA A N 1
ATOM 2504 C CA . ALA A 1 323 ? 16.066 -15.860 -5.872 1.00 91.31 323 ALA A CA 1
ATOM 2505 C C . ALA A 1 323 ? 16.452 -15.726 -7.349 1.00 91.31 323 ALA A C 1
ATOM 2507 O O . ALA A 1 323 ? 16.029 -14.778 -8.010 1.00 91.31 323 ALA A O 1
ATOM 2508 N N . GLY A 1 324 ? 17.143 -16.731 -7.901 1.00 94.00 324 GLY A N 1
ATOM 2509 C CA . GLY A 1 324 ? 17.492 -16.756 -9.320 1.00 94.00 324 GLY A CA 1
ATOM 2510 C C . GLY A 1 324 ? 16.272 -16.790 -10.248 1.00 94.00 324 GLY A C 1
ATOM 2511 O O . GLY A 1 324 ? 16.248 -16.084 -11.257 1.00 94.00 324 GLY A O 1
ATOM 2512 N N . ARG A 1 325 ? 15.217 -17.540 -9.892 1.00 95.56 325 ARG A N 1
ATOM 2513 C CA . ARG A 1 325 ? 13.949 -17.538 -10.649 1.00 95.56 325 ARG A CA 1
ATOM 2514 C C . ARG A 1 325 ? 13.260 -16.175 -10.613 1.00 95.56 325 ARG A C 1
ATOM 2516 O O . ARG A 1 325 ? 12.841 -15.684 -11.657 1.00 95.56 325 ARG A O 1
ATOM 2523 N N . ALA A 1 326 ? 13.178 -15.544 -9.443 1.00 96.44 326 ALA A N 1
ATOM 2524 C CA . ALA A 1 326 ? 12.603 -14.207 -9.312 1.00 96.44 326 ALA A CA 1
ATOM 2525 C C . ALA A 1 326 ? 13.417 -13.153 -10.088 1.00 96.44 326 ALA A C 1
ATOM 2527 O O . ALA A 1 326 ? 12.850 -12.310 -10.780 1.00 96.44 326 ALA A O 1
ATOM 2528 N N . ALA A 1 327 ? 14.748 -13.252 -10.060 1.00 96.31 327 ALA A N 1
ATOM 2529 C CA . ALA A 1 327 ? 15.642 -12.399 -10.839 1.00 96.31 327 ALA A CA 1
ATOM 2530 C C . ALA A 1 327 ? 15.460 -12.587 -12.358 1.00 96.31 327 ALA A C 1
ATOM 2532 O O . ALA A 1 327 ? 15.542 -11.622 -13.122 1.00 96.31 327 ALA A O 1
ATOM 2533 N N . ALA A 1 328 ? 15.173 -13.809 -12.819 1.00 96.81 328 ALA A N 1
ATOM 2534 C CA . ALA A 1 328 ? 14.860 -14.073 -14.223 1.00 96.81 328 ALA A CA 1
ATOM 2535 C C . ALA A 1 328 ? 13.549 -13.397 -14.660 1.00 96.81 328 ALA A C 1
ATOM 2537 O O . ALA A 1 328 ? 13.505 -12.812 -15.743 1.00 96.81 328 ALA A O 1
ATOM 2538 N N . VAL A 1 329 ? 12.516 -13.407 -13.806 1.00 97.56 329 VAL A N 1
ATOM 2539 C CA . VAL A 1 329 ? 11.265 -12.663 -14.049 1.00 97.56 329 VAL A CA 1
ATOM 2540 C C . VAL A 1 329 ? 11.548 -11.165 -14.158 1.00 97.56 329 VAL A C 1
ATOM 2542 O O . VAL A 1 329 ? 11.141 -10.545 -15.139 1.00 97.56 329 VAL A O 1
ATOM 2545 N N . LEU A 1 330 ? 12.318 -10.604 -13.222 1.00 97.19 330 LEU A N 1
ATOM 2546 C CA . LEU A 1 330 ? 12.692 -9.188 -13.244 1.00 97.19 330 LEU A CA 1
ATOM 2547 C C . LEU A 1 330 ? 13.480 -8.823 -14.510 1.00 97.19 330 LEU A C 1
ATOM 2549 O O . LEU A 1 330 ? 13.212 -7.807 -15.141 1.00 97.19 330 LEU A O 1
ATOM 2553 N N . THR A 1 331 ? 14.398 -9.690 -14.942 1.00 97.25 331 THR A N 1
ATOM 2554 C CA . THR A 1 331 ? 15.146 -9.506 -16.200 1.00 97.25 331 THR A CA 1
ATOM 2555 C C . THR A 1 331 ? 14.221 -9.473 -17.409 1.00 97.25 331 THR A C 1
ATOM 2557 O O . THR A 1 331 ? 14.447 -8.698 -18.335 1.00 97.25 331 THR A O 1
ATOM 2560 N N . LYS A 1 332 ? 13.204 -10.342 -17.435 1.00 97.12 332 LYS A N 1
ATOM 2561 C CA . LYS A 1 332 ? 12.218 -10.348 -18.514 1.00 97.12 332 LYS A CA 1
ATOM 2562 C C . LYS A 1 332 ? 11.466 -9.017 -18.544 1.00 97.12 332 LYS A C 1
ATOM 2564 O O . LYS A 1 332 ? 11.450 -8.383 -19.586 1.00 97.12 332 LYS A O 1
ATOM 2569 N N . VAL A 1 333 ? 10.955 -8.559 -17.400 1.00 97.19 333 VAL A N 1
ATOM 2570 C CA . VAL A 1 333 ? 10.241 -7.274 -17.298 1.00 97.19 333 VAL A CA 1
ATOM 2571 C C . VAL A 1 333 ? 11.113 -6.098 -17.737 1.00 97.19 333 VAL A C 1
ATOM 2573 O O . VAL A 1 333 ? 10.647 -5.248 -18.482 1.00 97.19 333 VAL A O 1
ATOM 2576 N N . LEU A 1 334 ? 12.383 -6.058 -17.324 1.00 96.38 334 LEU A N 1
ATOM 2577 C CA . LEU A 1 334 ? 13.312 -5.002 -17.740 1.00 96.38 334 LEU A CA 1
ATOM 2578 C C . LEU A 1 334 ? 13.537 -4.989 -19.248 1.00 96.38 334 LEU A C 1
ATOM 2580 O O . LEU A 1 334 ? 13.610 -3.924 -19.845 1.00 96.38 334 LEU A O 1
ATOM 2584 N N . ARG A 1 335 ? 13.658 -6.168 -19.859 1.00 95.62 335 ARG A N 1
ATOM 2585 C CA . ARG A 1 335 ? 13.822 -6.288 -21.306 1.00 95.62 335 ARG A CA 1
ATOM 2586 C C . ARG A 1 335 ? 12.567 -5.828 -22.032 1.00 95.62 335 ARG A C 1
ATOM 2588 O O . ARG A 1 335 ? 12.678 -5.005 -22.923 1.00 95.62 335 ARG A O 1
ATOM 2595 N N . ASP A 1 336 ? 11.410 -6.345 -21.634 1.00 95.00 336 ASP A N 1
ATOM 2596 C CA . ASP A 1 336 ? 10.132 -6.051 -22.283 1.00 95.00 336 ASP A CA 1
ATOM 2597 C C . ASP A 1 336 ? 9.755 -4.571 -22.109 1.00 95.00 336 ASP A C 1
ATOM 2599 O O . ASP A 1 336 ? 9.186 -3.976 -23.011 1.00 95.00 336 ASP A O 1
ATOM 2603 N N . GLY A 1 337 ? 10.099 -3.967 -20.966 1.00 94.38 337 GLY A N 1
ATOM 2604 C CA . GLY A 1 337 ? 9.760 -2.581 -20.652 1.00 94.38 337 GLY A CA 1
ATOM 2605 C C . GLY A 1 337 ? 10.774 -1.529 -21.105 1.00 94.38 337 GLY A C 1
ATOM 2606 O O . GLY A 1 337 ? 10.452 -0.350 -21.045 1.00 94.38 337 GLY A O 1
ATOM 2607 N N . MET A 1 338 ? 11.985 -1.914 -21.523 1.00 95.38 338 MET A N 1
ATOM 2608 C CA . MET A 1 338 ? 13.038 -0.986 -21.979 1.00 95.38 338 MET A CA 1
ATOM 2609 C C . MET A 1 338 ? 13.534 -1.298 -23.402 1.00 95.38 338 MET A C 1
ATOM 2611 O O . MET A 1 338 ? 14.551 -0.753 -23.820 1.00 95.38 338 MET A O 1
ATOM 2615 N N . ASN A 1 339 ? 12.885 -2.212 -24.129 1.00 92.25 339 ASN A N 1
ATOM 2616 C CA . ASN A 1 339 ? 13.309 -2.636 -25.471 1.00 92.25 339 ASN A CA 1
ATOM 2617 C C . ASN A 1 339 ? 13.216 -1.521 -26.522 1.00 92.25 339 ASN A C 1
ATOM 2619 O O . ASN A 1 339 ? 14.026 -1.486 -27.444 1.00 92.25 339 ASN A O 1
ATOM 2623 N N . ASP A 1 340 ? 12.224 -0.653 -26.387 1.00 90.25 340 ASP A N 1
ATOM 2624 C CA . ASP A 1 340 ? 11.885 0.446 -27.283 1.00 90.25 340 ASP A CA 1
ATOM 2625 C C . ASP A 1 340 ? 12.498 1.781 -26.848 1.00 90.25 340 ASP A C 1
ATOM 2627 O O . ASP A 1 340 ? 12.515 2.739 -27.617 1.00 90.25 340 ASP A O 1
ATOM 2631 N N . TYR A 1 341 ? 13.061 1.838 -25.642 1.00 89.81 341 TYR A N 1
ATOM 2632 C CA . TYR A 1 341 ? 13.726 3.026 -25.140 1.00 89.81 341 TYR A CA 1
ATOM 2633 C C . TYR A 1 341 ? 15.135 3.160 -25.735 1.00 89.81 341 TYR A C 1
ATOM 2635 O O . TYR A 1 341 ? 16.100 2.549 -25.267 1.00 89.81 341 TYR A O 1
ATOM 2643 N N . SER A 1 342 ? 15.278 4.009 -26.751 1.00 78.19 342 SER A N 1
ATOM 2644 C CA . SER A 1 342 ? 16.577 4.525 -27.182 1.00 78.19 342 SER A CA 1
ATOM 2645 C C . SER A 1 342 ? 16.893 5.773 -26.363 1.00 78.19 342 SER A C 1
ATOM 2647 O O . SER A 1 342 ? 16.236 6.794 -26.549 1.00 78.19 342 SER A O 1
ATOM 2649 N N . GLY A 1 343 ? 17.858 5.688 -25.442 1.00 69.44 343 GLY A N 1
ATOM 2650 C CA . GLY A 1 343 ? 18.254 6.803 -24.577 1.00 69.44 343 GLY A CA 1
ATOM 2651 C C . GLY A 1 343 ? 18.382 8.108 -25.357 1.00 69.44 343 GLY A C 1
ATOM 2652 O O . GLY A 1 343 ? 19.245 8.230 -26.223 1.00 69.44 343 GLY A O 1
ATOM 2653 N N . VAL A 1 344 ? 17.490 9.057 -25.076 1.00 62.34 344 VAL A N 1
ATOM 2654 C CA . VAL A 1 344 ? 17.585 10.403 -25.633 1.00 62.34 344 VAL A CA 1
ATOM 2655 C C . VAL A 1 344 ? 18.730 11.079 -24.895 1.00 62.34 344 VAL A C 1
ATOM 2657 O O . VAL A 1 344 ? 18.677 11.262 -23.677 1.00 62.34 344 VAL A O 1
ATOM 2660 N N . ASP A 1 345 ? 19.807 11.354 -25.622 1.00 53.34 345 ASP A N 1
ATOM 2661 C CA . ASP A 1 345 ? 20.944 12.098 -25.102 1.00 53.34 345 ASP A CA 1
ATOM 2662 C C . ASP A 1 345 ? 20.473 13.549 -24.911 1.00 53.34 345 ASP A C 1
ATOM 2664 O O . ASP A 1 345 ? 20.390 14.314 -25.871 1.00 53.34 345 ASP A O 1
ATOM 2668 N N . ASP A 1 346 ? 20.104 13.924 -23.680 1.00 55.00 346 ASP A N 1
ATOM 2669 C CA . ASP A 1 346 ? 19.671 15.282 -23.293 1.00 55.00 346 ASP A CA 1
ATOM 2670 C C . ASP A 1 346 ? 20.843 16.308 -23.365 1.00 55.00 346 ASP A C 1
ATOM 2672 O O . ASP A 1 346 ? 20.947 17.220 -22.545 1.00 55.00 346 ASP A O 1
ATOM 2676 N N . THR A 1 347 ? 21.780 16.142 -24.305 1.00 44.62 347 THR A N 1
ATOM 2677 C CA . THR A 1 347 ? 22.982 16.974 -24.496 1.00 44.62 347 THR A CA 1
ATOM 2678 C C . THR A 1 347 ? 22.935 17.859 -25.748 1.00 44.62 347 THR A C 1
ATOM 2680 O O . THR A 1 347 ? 23.988 18.272 -26.239 1.00 44.62 347 THR A O 1
ATOM 2683 N N . GLN A 1 348 ? 21.742 18.212 -26.241 1.00 32.56 348 GLN A N 1
ATOM 2684 C CA . GLN A 1 348 ? 21.580 19.290 -27.231 1.00 32.56 348 GLN A CA 1
ATOM 2685 C C . GLN A 1 348 ? 21.110 20.601 -26.610 1.00 32.56 348 GLN A C 1
ATOM 2687 O O . GLN A 1 348 ? 20.126 20.576 -25.838 1.00 32.56 348 GLN A O 1
#

pLDDT: mean 84.06, std 17.71, range [26.09, 98.5]